Protein AF-A0AA96XHQ6-F1 (afdb_monomer)

Radius of gyration: 22.58 Å; Cα contacts (8 Å, |Δi|>4): 361; chains: 1; bounding box: 59×62×55 Å

Structure (mmCIF, N/CA/C/O backbone):
data_AF-A0AA96XHQ6-F1
#
_entry.id   AF-A0AA96XHQ6-F1
#
loop_
_atom_site.group_PDB
_atom_site.id
_atom_site.type_symbol
_atom_site.label_atom_id
_atom_site.label_alt_id
_atom_site.label_comp_id
_atom_site.label_asym_id
_atom_site.label_entity_id
_atom_site.label_seq_id
_atom_site.pdbx_PDB_ins_code
_atom_site.Cartn_x
_atom_site.Cartn_y
_atom_site.Cartn_z
_atom_site.occupancy
_atom_site.B_iso_or_equiv
_atom_site.auth_seq_id
_atom_site.auth_comp_id
_atom_site.auth_asym_id
_atom_site.auth_atom_id
_atom_site.pdbx_PDB_model_num
ATOM 1 N N . MET A 1 1 ? 18.704 27.484 -9.697 1.00 53.72 1 MET A N 1
ATOM 2 C CA . MET A 1 1 ? 18.357 26.128 -9.207 1.00 53.72 1 MET A CA 1
ATOM 3 C C . MET A 1 1 ? 16.956 26.022 -8.587 1.00 53.72 1 MET A C 1
ATOM 5 O O . MET A 1 1 ? 16.484 24.902 -8.469 1.00 53.72 1 MET A O 1
ATOM 9 N N . GLY A 1 2 ? 16.270 27.118 -8.215 1.00 61.97 2 GLY A N 1
ATOM 10 C CA . GLY A 1 2 ? 14.913 27.046 -7.629 1.00 61.97 2 GLY A CA 1
ATOM 11 C C . GLY A 1 2 ? 13.783 26.789 -8.638 1.00 61.97 2 GLY A C 1
ATOM 12 O O . GLY A 1 2 ? 12.919 25.957 -8.394 1.00 61.97 2 GLY A O 1
ATOM 13 N N . GLU A 1 3 ? 13.838 27.422 -9.811 1.00 65.06 3 GLU A N 1
ATOM 14 C CA . GLU A 1 3 ? 12.748 27.379 -10.802 1.00 65.06 3 GLU A CA 1
ATOM 15 C C . GLU A 1 3 ? 12.537 25.978 -11.419 1.00 65.06 3 GLU A C 1
ATOM 17 O O . GLU A 1 3 ? 11.407 25.538 -11.633 1.00 65.06 3 GLU A O 1
ATOM 22 N N . ASP A 1 4 ? 13.619 25.220 -11.625 1.00 73.88 4 ASP A N 1
ATOM 23 C CA . ASP A 1 4 ? 13.543 23.840 -12.127 1.00 73.88 4 ASP A CA 1
ATOM 24 C C . ASP A 1 4 ? 12.982 22.860 -11.087 1.00 73.88 4 ASP A C 1
ATOM 26 O O . ASP A 1 4 ? 12.356 21.860 -11.444 1.00 73.88 4 ASP A O 1
ATOM 30 N N . ALA A 1 5 ? 13.186 23.132 -9.794 1.00 79.19 5 ALA A N 1
ATOM 31 C CA . ALA A 1 5 ? 12.613 22.325 -8.721 1.00 79.19 5 ALA A CA 1
ATOM 32 C C . ALA A 1 5 ? 11.097 22.551 -8.608 1.00 79.19 5 ALA A C 1
ATOM 34 O O . ALA A 1 5 ? 10.352 21.589 -8.427 1.00 79.19 5 ALA A O 1
ATOM 35 N N . GLU A 1 6 ? 10.633 23.788 -8.803 1.00 84.38 6 GLU A N 1
ATOM 36 C CA . GLU A 1 6 ? 9.207 24.142 -8.796 1.00 84.38 6 GLU A CA 1
ATOM 37 C C . GLU A 1 6 ? 8.444 23.577 -10.001 1.00 84.38 6 GLU A C 1
ATOM 39 O O . GLU A 1 6 ? 7.288 23.170 -9.875 1.00 84.38 6 GLU A O 1
ATOM 44 N N . ARG A 1 7 ? 9.085 23.496 -11.175 1.00 88.31 7 ARG A N 1
ATOM 45 C CA . ARG A 1 7 ? 8.475 22.930 -12.394 1.00 88.31 7 ARG A CA 1
ATOM 46 C C . ARG A 1 7 ? 8.422 21.405 -12.397 1.00 88.31 7 ARG A C 1
ATOM 48 O O . ARG A 1 7 ? 7.615 20.818 -13.121 1.00 88.31 7 ARG A O 1
ATOM 55 N N . ARG A 1 8 ? 9.258 20.747 -11.593 1.00 86.19 8 ARG A N 1
ATOM 56 C CA . ARG A 1 8 ? 9.428 19.289 -11.614 1.00 86.19 8 ARG A CA 1
ATOM 57 C C . ARG A 1 8 ? 8.137 18.500 -11.350 1.00 86.19 8 ARG A C 1
ATOM 59 O O . ARG A 1 8 ? 7.866 17.585 -12.130 1.00 86.19 8 ARG A O 1
ATOM 66 N N . PRO A 1 9 ? 7.296 18.835 -10.347 1.00 87.31 9 PRO A N 1
ATOM 67 C CA . PRO A 1 9 ? 6.041 18.119 -10.116 1.00 87.31 9 PRO A CA 1
ATOM 68 C C . PRO A 1 9 ? 5.083 18.215 -11.309 1.00 87.31 9 PRO A C 1
ATOM 70 O O . PRO A 1 9 ? 4.446 17.225 -11.671 1.00 87.31 9 PRO A O 1
ATOM 73 N N . TRP A 1 10 ? 5.030 19.381 -11.960 1.00 88.38 10 TRP A N 1
ATOM 74 C CA . TRP A 1 10 ? 4.194 19.622 -13.136 1.00 88.38 10 TRP A CA 1
ATOM 75 C C . TRP A 1 10 ? 4.679 18.834 -14.349 1.00 88.38 10 TRP A C 1
ATOM 77 O O . TRP A 1 10 ? 3.873 18.190 -15.016 1.00 88.38 10 TRP A O 1
ATOM 87 N N . LEU A 1 11 ? 5.992 18.812 -14.597 1.00 90.69 11 LEU A N 1
ATOM 88 C CA . LEU A 1 11 ? 6.589 17.998 -15.658 1.00 90.69 11 LEU A CA 1
ATOM 89 C C . LEU A 1 11 ? 6.352 16.507 -15.421 1.00 90.69 11 LEU A C 1
ATOM 91 O O . LEU A 1 11 ? 5.930 15.801 -16.333 1.00 90.69 11 LEU A O 1
ATOM 95 N N . ARG A 1 12 ? 6.553 16.026 -14.190 1.00 89.94 12 ARG A N 1
ATOM 96 C CA . ARG A 1 12 ? 6.265 14.636 -13.825 1.00 89.94 12 ARG A CA 1
ATOM 97 C C . ARG A 1 12 ? 4.799 14.295 -14.073 1.00 89.94 12 ARG A C 1
ATOM 99 O O . ARG A 1 12 ? 4.518 13.234 -14.619 1.00 89.94 12 ARG A O 1
ATOM 106 N N . HIS A 1 13 ? 3.873 15.179 -13.707 1.00 86.62 13 HIS A N 1
ATOM 107 C CA . HIS A 1 13 ? 2.450 14.975 -13.960 1.00 86.62 13 HIS A CA 1
ATOM 108 C C . HIS A 1 13 ? 2.122 14.979 -15.461 1.00 86.62 13 HIS A C 1
ATOM 110 O O . HIS A 1 13 ? 1.421 14.090 -15.936 1.00 86.62 13 HIS A O 1
ATOM 116 N N . ALA A 1 14 ? 2.689 15.914 -16.225 1.00 91.31 14 ALA A N 1
ATOM 117 C CA . ALA A 1 14 ? 2.517 15.975 -17.673 1.00 91.31 14 ALA A CA 1
ATOM 118 C C . ALA A 1 14 ? 3.038 14.703 -18.361 1.00 91.31 14 ALA A C 1
ATOM 120 O O . ALA A 1 14 ? 2.344 14.131 -19.195 1.00 91.31 14 ALA A O 1
ATOM 121 N N . LEU A 1 15 ? 4.215 14.204 -17.971 1.00 92.88 15 LEU A N 1
ATOM 122 C CA . LEU A 1 15 ? 4.772 12.945 -18.480 1.00 92.88 15 LEU A CA 1
ATOM 123 C C . LEU A 1 15 ? 3.959 11.725 -18.031 1.00 92.88 15 LEU A C 1
ATOM 125 O O . LEU A 1 15 ? 3.782 10.782 -18.801 1.00 92.88 15 LEU A O 1
ATOM 129 N N . ALA A 1 16 ? 3.435 11.736 -16.803 1.00 89.88 16 ALA A N 1
ATOM 130 C CA . ALA A 1 16 ? 2.563 10.680 -16.293 1.00 89.88 16 ALA A CA 1
ATOM 131 C C . ALA A 1 16 ? 1.297 10.557 -17.137 1.00 89.88 16 ALA A C 1
ATOM 133 O O . ALA A 1 16 ? 0.829 9.448 -17.387 1.00 89.88 16 ALA A O 1
ATOM 134 N N . LEU A 1 17 ? 0.788 11.692 -17.614 1.00 87.62 17 LEU A N 1
ATOM 135 C CA . LEU A 1 17 ? -0.418 11.747 -18.415 1.00 87.62 17 LEU A CA 1
ATOM 136 C C . LEU A 1 17 ? -0.153 11.637 -19.931 1.00 87.62 17 LEU A C 1
ATOM 138 O O . LEU A 1 17 ? -1.001 11.143 -20.651 1.00 87.62 17 LEU A O 1
ATOM 142 N N . CYS A 1 18 ? 1.016 11.993 -20.450 1.00 90.56 18 CYS A N 1
ATOM 143 C CA . CYS A 1 18 ? 1.272 12.003 -21.894 1.00 90.56 18 CYS A CA 1
ATOM 144 C C . CYS A 1 18 ? 1.015 10.643 -22.592 1.00 90.56 18 CYS A C 1
ATOM 146 O O . CYS A 1 18 ? 1.568 9.614 -22.200 1.00 90.56 18 CYS A O 1
ATOM 148 N N . GLU A 1 19 ? 0.218 10.638 -23.665 1.00 87.00 19 GLU A N 1
ATOM 149 C CA . GLU A 1 19 ? -0.133 9.434 -24.446 1.00 87.00 19 GLU A CA 1
ATOM 150 C C . GLU A 1 19 ? 0.809 9.183 -25.642 1.00 87.00 19 GLU A C 1
ATOM 152 O O . GLU A 1 19 ? 0.532 8.347 -26.502 1.00 87.00 19 GLU A O 1
ATOM 157 N N . HIS A 1 20 ? 1.927 9.911 -25.734 1.00 91.75 20 HIS A N 1
ATOM 158 C CA . HIS A 1 20 ? 2.835 9.808 -26.874 1.00 91.75 20 HIS A CA 1
ATOM 159 C C . HIS A 1 20 ? 3.446 8.405 -27.009 1.00 91.75 20 HIS A C 1
ATOM 161 O O . HIS A 1 20 ? 4.099 7.895 -26.093 1.00 91.75 20 HIS A O 1
ATOM 167 N N . GLN A 1 21 ? 3.270 7.802 -28.188 1.00 87.50 21 GLN A N 1
ATOM 168 C CA . GLN A 1 21 ? 3.856 6.507 -28.523 1.00 87.50 21 GLN A CA 1
ATOM 169 C C . GLN A 1 21 ? 5.385 6.620 -28.540 1.00 87.50 21 GLN A C 1
ATOM 171 O O . GLN A 1 21 ? 5.937 7.497 -29.192 1.00 87.50 21 GLN A O 1
ATOM 176 N N . GLY A 1 22 ? 6.073 5.742 -27.811 1.00 92.75 22 GLY A N 1
ATOM 177 C CA . GLY A 1 22 ? 7.538 5.753 -27.706 1.00 92.75 22 GLY A CA 1
ATOM 178 C C . GLY A 1 22 ? 8.097 6.549 -26.524 1.00 92.75 22 GLY A C 1
ATOM 179 O O . GLY A 1 22 ? 9.287 6.427 -26.236 1.00 92.75 22 GLY A O 1
ATOM 180 N N . LEU A 1 23 ? 7.257 7.283 -25.780 1.00 95.00 23 LEU A N 1
ATOM 181 C CA . LEU A 1 23 ? 7.692 7.961 -24.556 1.00 95.00 23 LEU A CA 1
ATOM 182 C C . LEU A 1 23 ? 8.295 6.970 -23.550 1.00 95.00 23 LEU A C 1
ATOM 184 O O . LEU A 1 23 ? 9.365 7.223 -23.010 1.00 95.00 23 LEU A O 1
ATOM 188 N N . ASP A 1 24 ? 7.650 5.824 -23.339 1.00 94.62 24 ASP A N 1
ATOM 189 C CA . ASP A 1 24 ? 8.088 4.834 -22.348 1.00 94.62 24 ASP A CA 1
ATOM 190 C C . ASP A 1 24 ? 9.491 4.285 -22.653 1.00 94.62 24 ASP A C 1
ATOM 192 O O . ASP A 1 24 ? 10.315 4.158 -21.749 1.00 94.62 24 ASP A O 1
ATOM 196 N N . ALA A 1 25 ? 9.791 4.032 -23.932 1.00 94.50 25 ALA A N 1
ATOM 197 C CA . ALA A 1 25 ? 11.115 3.596 -24.374 1.00 94.50 25 ALA A CA 1
ATOM 198 C C . ALA A 1 25 ? 12.171 4.690 -24.146 1.00 94.50 25 ALA A C 1
ATOM 200 O O . ALA A 1 25 ? 13.220 4.421 -23.566 1.00 94.50 25 ALA A O 1
ATOM 201 N N . ALA A 1 26 ? 11.862 5.940 -24.510 1.00 95.75 26 ALA A N 1
ATOM 202 C CA . ALA A 1 26 ? 12.761 7.070 -24.282 1.00 95.75 26 ALA A CA 1
ATOM 203 C C . ALA A 1 26 ? 13.042 7.305 -22.785 1.00 95.75 26 ALA A C 1
ATOM 205 O O . ALA A 1 26 ? 14.168 7.622 -22.400 1.00 95.75 26 ALA A O 1
ATOM 206 N N . LEU A 1 27 ? 12.033 7.123 -21.927 1.00 95.00 27 LEU A N 1
ATOM 207 C CA . LEU A 1 27 ? 12.177 7.222 -20.475 1.00 95.00 27 LEU A CA 1
ATOM 208 C C . LEU A 1 27 ? 13.045 6.086 -19.907 1.00 95.00 27 LEU A C 1
ATOM 210 O O . LEU A 1 27 ? 13.914 6.348 -19.075 1.00 95.00 27 LEU A O 1
ATOM 214 N N . LEU A 1 28 ? 12.862 4.845 -20.368 1.00 94.12 28 LEU A N 1
ATOM 215 C CA . LEU A 1 28 ? 13.707 3.713 -19.967 1.00 94.12 28 LEU A CA 1
ATOM 216 C C . LEU A 1 28 ? 15.176 3.916 -20.373 1.00 94.12 28 LEU A C 1
ATOM 218 O O . LEU A 1 28 ? 16.070 3.650 -19.567 1.00 94.12 28 LEU A O 1
ATOM 222 N N . ASP A 1 29 ? 15.425 4.446 -21.572 1.00 94.50 29 ASP A N 1
ATOM 223 C CA . ASP A 1 29 ? 16.774 4.753 -22.066 1.00 94.50 29 ASP A CA 1
ATOM 224 C C . ASP A 1 29 ? 17.449 5.895 -21.293 1.00 94.50 29 ASP A C 1
ATOM 226 O O . ASP A 1 29 ? 18.676 5.915 -21.128 1.00 94.50 29 ASP A O 1
ATOM 230 N N . LEU A 1 30 ? 16.655 6.856 -20.810 1.00 95.00 30 LEU A N 1
ATOM 231 C CA . LEU A 1 30 ? 17.137 7.986 -20.021 1.00 95.00 30 LEU A CA 1
ATOM 232 C C . LEU A 1 30 ? 17.499 7.577 -18.588 1.00 95.00 30 LEU A C 1
ATOM 234 O O . LEU A 1 30 ? 18.477 8.089 -18.044 1.00 95.00 30 LEU A O 1
ATOM 238 N N . LEU A 1 31 ? 16.750 6.647 -17.988 1.00 94.44 31 LEU A N 1
ATOM 239 C CA . LEU A 1 31 ? 16.887 6.242 -16.587 1.00 94.44 31 LEU A CA 1
ATOM 240 C C . LEU A 1 31 ? 18.337 5.994 -16.121 1.00 94.44 31 LEU A C 1
ATOM 242 O O . LEU A 1 31 ? 18.743 6.611 -15.135 1.00 94.44 31 LEU A O 1
ATOM 246 N N . PRO A 1 32 ? 19.176 5.182 -16.794 1.00 92.69 32 PRO A N 1
ATOM 247 C CA . PRO A 1 32 ? 20.542 4.922 -16.328 1.00 92.69 32 PRO A CA 1
ATOM 248 C C . PRO A 1 32 ? 21.479 6.143 -16.384 1.00 92.69 32 PRO A C 1
ATOM 250 O O . PRO A 1 32 ? 22.553 6.094 -15.795 1.00 92.69 32 PRO A O 1
ATOM 253 N N . ARG A 1 33 ? 21.103 7.225 -17.079 1.00 94.00 33 ARG A N 1
ATOM 254 C CA . ARG A 1 33 ? 21.934 8.432 -17.269 1.00 94.00 33 ARG A CA 1
ATOM 255 C C . ARG A 1 33 ? 21.654 9.526 -16.237 1.00 94.00 33 ARG A C 1
ATOM 257 O O . ARG A 1 33 ? 22.356 10.533 -16.206 1.00 94.00 33 ARG A O 1
ATOM 264 N N . LEU A 1 34 ? 20.602 9.362 -15.440 1.00 92.81 34 LEU A N 1
ATOM 265 C CA . LEU A 1 34 ? 20.163 10.352 -14.465 1.00 92.81 34 LEU A CA 1
ATOM 266 C C . LEU A 1 34 ? 20.870 10.181 -13.117 1.00 92.81 34 LEU A C 1
ATOM 268 O O . LEU A 1 34 ? 21.277 9.085 -12.742 1.00 92.81 34 LEU A O 1
ATOM 272 N N . ALA A 1 35 ? 20.941 11.271 -12.353 1.00 92.88 35 ALA A N 1
ATOM 273 C CA . ALA A 1 35 ? 21.348 11.220 -10.952 1.00 92.88 35 ALA A CA 1
ATOM 274 C C . ALA A 1 35 ? 20.348 10.391 -10.110 1.00 92.88 35 ALA A C 1
ATOM 276 O O . ALA A 1 35 ? 19.152 10.407 -10.423 1.00 92.88 35 ALA A O 1
ATOM 277 N N . PRO A 1 36 ? 20.773 9.743 -9.006 1.00 92.31 36 PRO A N 1
ATOM 278 C CA . PRO A 1 36 ? 19.932 8.820 -8.229 1.00 92.31 36 PRO A CA 1
ATOM 279 C C . PRO A 1 36 ? 18.573 9.379 -7.785 1.00 92.31 36 PRO A C 1
ATOM 281 O O . PRO A 1 36 ? 17.561 8.682 -7.841 1.00 92.31 36 PRO A O 1
ATOM 284 N N . ALA A 1 37 ? 18.515 10.656 -7.395 1.00 91.44 37 ALA A N 1
ATOM 285 C CA . ALA A 1 37 ? 17.260 11.304 -7.013 1.00 91.44 37 ALA A CA 1
ATOM 286 C C . ALA A 1 37 ? 16.259 11.371 -8.183 1.00 91.44 37 ALA A C 1
ATOM 288 O O . ALA A 1 37 ? 15.083 11.056 -8.020 1.00 91.44 37 ALA A O 1
ATOM 289 N N . LEU A 1 38 ? 16.735 11.715 -9.383 1.00 92.56 38 LEU A N 1
ATOM 290 C CA . LEU A 1 38 ? 15.908 11.766 -10.590 1.00 92.56 38 LEU A CA 1
ATOM 291 C C . LEU A 1 38 ? 15.558 10.364 -11.100 1.00 92.56 38 LEU A C 1
ATOM 293 O O . LEU A 1 38 ? 14.468 10.167 -11.632 1.00 92.56 38 LEU A O 1
ATOM 297 N N . GLN A 1 39 ? 16.438 9.379 -10.898 1.00 94.88 39 GLN A N 1
ATOM 298 C CA . GLN A 1 39 ? 16.124 7.975 -11.167 1.00 94.88 39 GLN A CA 1
ATOM 299 C C . GLN A 1 39 ? 14.951 7.490 -10.316 1.00 94.88 39 GLN A C 1
ATOM 301 O O . GLN A 1 39 ? 14.057 6.829 -10.837 1.00 94.88 39 GLN A O 1
ATOM 306 N N . ALA A 1 40 ? 14.920 7.855 -9.032 1.00 94.62 40 ALA A N 1
ATOM 307 C CA . ALA A 1 40 ? 13.822 7.504 -8.140 1.00 94.62 40 ALA A CA 1
ATOM 308 C C . ALA A 1 40 ? 12.489 8.103 -8.619 1.00 94.62 40 ALA A C 1
ATOM 310 O O . ALA A 1 40 ? 11.483 7.401 -8.721 1.00 94.62 40 ALA A O 1
ATOM 311 N N . GLU A 1 41 ? 12.491 9.391 -8.978 1.00 94.12 41 GLU A N 1
ATOM 312 C CA . GLU A 1 41 ? 11.303 10.062 -9.512 1.00 94.12 41 GLU A CA 1
ATOM 313 C C . GLU A 1 41 ? 10.816 9.431 -10.825 1.00 94.12 41 GLU A C 1
ATOM 315 O O . GLU A 1 41 ? 9.610 9.243 -11.016 1.00 94.12 41 GLU A O 1
ATOM 320 N N . LEU A 1 42 ? 11.748 9.080 -11.716 1.00 95.19 42 LEU A N 1
ATOM 321 C CA . LEU A 1 42 ? 11.442 8.450 -12.994 1.00 95.19 42 LEU A CA 1
ATOM 322 C C . LEU A 1 42 ? 10.940 7.008 -12.829 1.00 95.19 42 LEU A C 1
ATOM 324 O O . LEU A 1 42 ? 10.028 6.601 -13.543 1.00 95.19 42 LEU A O 1
ATOM 328 N N . LEU A 1 43 ? 11.458 6.247 -11.863 1.00 95.06 43 LEU A N 1
ATOM 329 C CA . LEU A 1 43 ? 10.944 4.915 -11.532 1.00 95.06 43 LEU A CA 1
ATOM 330 C C . LEU A 1 43 ? 9.507 4.970 -11.018 1.00 95.06 43 LEU A C 1
ATOM 332 O O . LEU A 1 43 ? 8.673 4.189 -11.471 1.00 95.06 43 LEU A O 1
ATOM 336 N N . ASP A 1 44 ? 9.183 5.914 -10.130 1.00 93.06 44 ASP A N 1
ATOM 337 C CA . ASP A 1 44 ? 7.798 6.087 -9.684 1.00 93.06 44 ASP A CA 1
ATOM 338 C C . ASP A 1 44 ? 6.873 6.483 -10.855 1.00 93.06 44 ASP A C 1
ATOM 340 O O . ASP A 1 44 ? 5.716 6.057 -10.904 1.00 93.06 44 ASP A O 1
ATOM 344 N N . LEU A 1 45 ? 7.366 7.296 -11.799 1.00 93.88 45 LEU A N 1
ATOM 345 C CA . LEU A 1 45 ? 6.647 7.667 -13.022 1.00 93.88 45 LEU A CA 1
ATOM 346 C C . LEU A 1 45 ? 6.406 6.450 -13.930 1.00 93.88 45 LEU A C 1
ATOM 348 O O . LEU A 1 45 ? 5.275 6.229 -14.360 1.00 93.88 45 LEU A O 1
ATOM 352 N N . LEU A 1 46 ? 7.428 5.633 -14.190 1.00 93.31 46 LEU A N 1
ATOM 353 C CA . LEU A 1 46 ? 7.303 4.397 -14.971 1.00 93.31 46 LEU A CA 1
ATOM 354 C C . LEU A 1 46 ? 6.327 3.418 -14.303 1.00 93.31 46 LEU A C 1
ATOM 356 O O . LEU A 1 46 ? 5.458 2.855 -14.967 1.00 93.31 46 LEU A O 1
ATOM 360 N N . ALA A 1 47 ? 6.389 3.293 -12.976 1.00 91.38 47 ALA A N 1
ATOM 361 C CA . ALA A 1 47 ? 5.471 2.472 -12.194 1.00 91.38 47 ALA A CA 1
ATOM 362 C C . ALA A 1 47 ? 4.020 2.975 -12.255 1.00 91.38 47 ALA A C 1
ATOM 364 O O . ALA A 1 47 ? 3.087 2.176 -12.170 1.00 91.38 47 ALA A O 1
ATOM 365 N N . PHE A 1 48 ? 3.803 4.291 -12.340 1.00 89.56 48 PHE A N 1
ATOM 366 C CA . PHE A 1 48 ? 2.477 4.880 -12.559 1.00 89.56 48 PHE A CA 1
ATOM 367 C C . PHE A 1 48 ? 1.958 4.549 -13.963 1.00 89.56 48 PHE A C 1
ATOM 369 O O . PHE A 1 48 ? 0.819 4.120 -14.121 1.00 89.56 48 PHE A O 1
ATOM 376 N N . ARG A 1 49 ? 2.832 4.656 -14.969 1.00 90.88 49 ARG A N 1
ATOM 377 C CA . ARG A 1 49 ? 2.542 4.333 -16.373 1.00 90.88 49 ARG A CA 1
ATOM 378 C C . ARG A 1 49 ? 2.473 2.830 -16.674 1.00 90.88 49 ARG A C 1
ATOM 380 O O . ARG A 1 49 ? 2.223 2.460 -17.813 1.00 90.88 49 ARG A O 1
ATOM 387 N N . GLN A 1 50 ? 2.661 1.970 -15.670 1.00 89.06 50 GLN A N 1
ATOM 388 C CA . GLN A 1 50 ? 2.671 0.507 -15.804 1.00 89.06 50 GLN A CA 1
ATOM 389 C C . GLN A 1 50 ? 3.770 -0.029 -16.741 1.00 89.06 50 GLN A C 1
ATOM 391 O O . GLN A 1 50 ? 3.591 -1.047 -17.407 1.00 89.06 50 GLN A O 1
ATOM 396 N N . VAL A 1 51 ? 4.919 0.649 -16.785 1.00 91.56 51 VAL A N 1
ATOM 397 C CA . VAL A 1 51 ? 6.067 0.271 -17.620 1.00 91.56 51 VAL A CA 1
ATOM 398 C C . VAL A 1 51 ? 7.035 -0.604 -16.825 1.00 91.56 51 VAL A C 1
ATOM 400 O O . VAL A 1 51 ? 7.478 -0.227 -15.740 1.00 91.56 51 VAL A O 1
ATOM 403 N N . ASP A 1 52 ? 7.390 -1.765 -17.378 1.00 91.75 52 ASP A N 1
ATOM 404 C CA . ASP A 1 52 ? 8.318 -2.709 -16.752 1.00 91.75 52 ASP A CA 1
ATOM 405 C C . ASP A 1 52 ? 9.779 -2.231 -16.861 1.00 91.75 52 ASP A C 1
ATOM 407 O O . ASP A 1 52 ? 10.348 -2.175 -17.951 1.00 91.75 52 ASP A O 1
ATOM 411 N N . ALA A 1 53 ? 10.400 -1.927 -15.718 1.00 90.25 53 ALA A N 1
ATOM 412 C CA . ALA A 1 53 ? 11.808 -1.533 -15.612 1.00 90.25 53 ALA A CA 1
ATOM 413 C C . ALA A 1 53 ? 12.754 -2.704 -15.253 1.00 90.25 53 ALA A C 1
ATOM 415 O O . ALA A 1 53 ? 13.902 -2.470 -14.878 1.00 90.25 53 ALA A O 1
ATOM 416 N N . GLY A 1 54 ? 12.299 -3.960 -15.329 1.00 83.88 54 GLY A N 1
ATOM 417 C CA . GLY A 1 54 ? 12.908 -5.120 -14.664 1.00 83.88 54 GLY A CA 1
ATOM 418 C C . GLY A 1 54 ? 14.421 -5.293 -14.823 1.00 83.88 54 GLY A C 1
ATOM 419 O O . GLY A 1 54 ? 15.116 -5.472 -13.826 1.00 83.88 54 GLY A O 1
ATOM 420 N N . SER A 1 55 ? 14.963 -5.145 -16.035 1.00 81.50 55 SER A N 1
ATOM 421 C CA . SER A 1 55 ? 16.409 -5.306 -16.271 1.00 81.50 55 SER A CA 1
ATOM 422 C C . SER A 1 55 ? 17.263 -4.244 -15.566 1.00 81.50 55 SER A C 1
ATOM 424 O O . SER A 1 55 ? 18.427 -4.493 -15.254 1.00 81.50 55 SER A O 1
ATOM 426 N N . LEU A 1 56 ? 16.707 -3.056 -15.310 1.00 83.38 56 LEU A N 1
ATOM 427 C CA . LEU A 1 56 ? 17.354 -1.986 -14.547 1.00 83.38 56 LEU A CA 1
ATOM 428 C C . LEU A 1 56 ? 17.301 -2.272 -13.044 1.00 83.38 56 LEU A C 1
ATOM 430 O O . LEU A 1 56 ? 18.289 -2.031 -12.355 1.00 83.38 56 LEU A O 1
ATOM 434 N N . LEU A 1 57 ? 16.187 -2.824 -12.553 1.00 86.56 57 LEU A N 1
ATOM 435 C CA . LEU A 1 57 ? 16.025 -3.186 -11.142 1.00 86.56 57 LEU A CA 1
ATOM 436 C C . LEU A 1 57 ? 16.999 -4.296 -10.730 1.00 86.56 57 LEU A C 1
ATOM 438 O O . LEU A 1 57 ? 17.588 -4.228 -9.656 1.00 86.56 57 LEU A O 1
ATOM 442 N N . GLU A 1 58 ? 17.234 -5.273 -11.611 1.00 81.31 58 GLU A N 1
ATOM 443 C CA . GLU A 1 58 ? 18.181 -6.376 -11.383 1.00 81.31 58 GLU A CA 1
ATOM 444 C C . GLU A 1 58 ? 19.634 -5.912 -11.191 1.00 81.31 58 GLU A C 1
ATOM 446 O O . GLU A 1 58 ? 20.431 -6.630 -10.588 1.00 81.31 58 GLU A O 1
ATOM 451 N N . ARG A 1 59 ? 19.987 -4.709 -11.665 1.00 84.44 59 ARG A N 1
ATOM 452 C CA . ARG A 1 59 ? 21.334 -4.135 -11.509 1.00 84.44 59 ARG A CA 1
ATOM 453 C C . ARG A 1 59 ? 21.537 -3.384 -10.194 1.00 84.44 59 ARG A C 1
ATOM 455 O O . ARG A 1 59 ? 22.671 -3.034 -9.879 1.00 84.44 59 ARG A O 1
ATOM 462 N N . LEU A 1 60 ? 20.474 -3.111 -9.438 1.00 86.12 60 LEU A N 1
ATOM 463 C CA . LEU A 1 60 ? 20.569 -2.352 -8.192 1.00 86.12 60 LEU A CA 1
ATOM 464 C C . LEU A 1 60 ? 21.052 -3.241 -7.041 1.00 86.12 60 LEU A C 1
ATOM 466 O O . LEU A 1 60 ? 20.414 -4.227 -6.663 1.00 86.12 60 LEU A O 1
ATOM 470 N N . VAL A 1 61 ? 22.175 -2.849 -6.440 1.00 84.75 61 VAL A N 1
ATOM 471 C CA . VAL A 1 61 ? 22.757 -3.519 -5.271 1.00 84.75 61 VAL A CA 1
ATOM 472 C C . VAL A 1 61 ? 22.178 -2.899 -3.999 1.00 84.75 61 VAL A C 1
ATOM 474 O O . VAL A 1 61 ? 22.351 -1.707 -3.764 1.00 84.75 61 VAL A O 1
ATOM 477 N N . LEU A 1 62 ? 21.508 -3.692 -3.152 1.00 83.12 62 LEU A N 1
ATOM 478 C CA . LEU A 1 62 ? 20.802 -3.170 -1.966 1.00 83.12 62 LEU A CA 1
ATOM 479 C C . LEU A 1 62 ? 21.714 -2.386 -1.008 1.00 83.12 62 LEU A C 1
ATOM 481 O O . LEU A 1 62 ? 21.270 -1.382 -0.455 1.00 83.12 62 LEU A O 1
ATOM 485 N N . ALA A 1 63 ? 22.948 -2.854 -0.799 1.00 81.25 63 ALA A N 1
ATOM 486 C CA . ALA A 1 63 ? 23.870 -2.290 0.190 1.00 81.25 63 ALA A CA 1
ATOM 487 C C . ALA A 1 63 ? 24.356 -0.879 -0.180 1.00 81.25 63 ALA A C 1
ATOM 489 O O . ALA A 1 63 ? 24.403 -0.011 0.685 1.00 81.25 63 ALA A O 1
ATOM 490 N N . ASP A 1 64 ? 24.632 -0.643 -1.465 1.00 85.62 64 ASP A N 1
ATOM 491 C CA . ASP A 1 64 ? 25.316 0.571 -1.935 1.00 85.62 64 ASP A CA 1
ATOM 492 C C . ASP A 1 64 ? 24.366 1.583 -2.596 1.00 85.62 64 ASP A C 1
ATOM 494 O O . ASP A 1 64 ? 24.785 2.646 -3.049 1.00 85.62 64 ASP A O 1
ATOM 498 N N . THR A 1 65 ? 23.072 1.258 -2.680 1.00 90.06 65 THR A N 1
ATOM 499 C CA . THR A 1 65 ? 22.073 2.122 -3.319 1.00 90.06 65 THR A CA 1
ATOM 500 C C . THR A 1 65 ? 21.434 3.070 -2.310 1.00 90.06 65 THR A C 1
ATOM 502 O O . THR A 1 65 ? 21.000 2.660 -1.228 1.00 90.06 65 THR A O 1
ATOM 505 N N . GLU A 1 66 ? 21.298 4.332 -2.720 1.00 93.44 66 GLU A N 1
ATOM 506 C CA . GLU A 1 66 ? 20.572 5.374 -1.993 1.00 93.44 66 GLU A CA 1
ATOM 507 C C . GLU A 1 66 ? 19.150 4.918 -1.594 1.00 93.44 66 GLU A C 1
ATOM 509 O O . GLU A 1 66 ? 18.415 4.390 -2.440 1.00 93.44 66 GLU A O 1
ATOM 514 N N . PRO A 1 67 ? 18.695 5.152 -0.343 1.00 94.56 67 PRO A N 1
ATOM 515 C CA . PRO A 1 67 ? 17.422 4.618 0.153 1.00 94.56 67 PRO A CA 1
ATOM 516 C C . PRO A 1 67 ? 16.206 5.057 -0.672 1.00 94.56 67 PRO A C 1
ATOM 518 O O . PRO A 1 67 ? 15.275 4.280 -0.875 1.00 94.56 67 PRO A O 1
ATOM 521 N N . VAL A 1 68 ? 16.216 6.298 -1.169 1.00 95.31 68 VAL A N 1
ATOM 522 C CA . VAL A 1 68 ? 15.122 6.868 -1.973 1.00 95.31 68 VAL A CA 1
ATOM 523 C C . VAL A 1 68 ? 15.003 6.161 -3.323 1.00 95.31 68 VAL A C 1
ATOM 525 O O . VAL A 1 68 ? 13.897 5.808 -3.739 1.00 95.31 68 VAL A O 1
ATOM 528 N N . LEU A 1 69 ? 16.138 5.905 -3.979 1.00 95.38 69 LEU A N 1
ATOM 529 C CA . LEU A 1 69 ? 16.194 5.172 -5.242 1.00 95.38 69 LEU A CA 1
ATOM 530 C C . LEU A 1 69 ? 15.746 3.724 -5.050 1.00 95.38 69 LEU A C 1
ATOM 532 O O . LEU A 1 69 ? 14.915 3.231 -5.809 1.00 95.38 69 LEU A O 1
ATO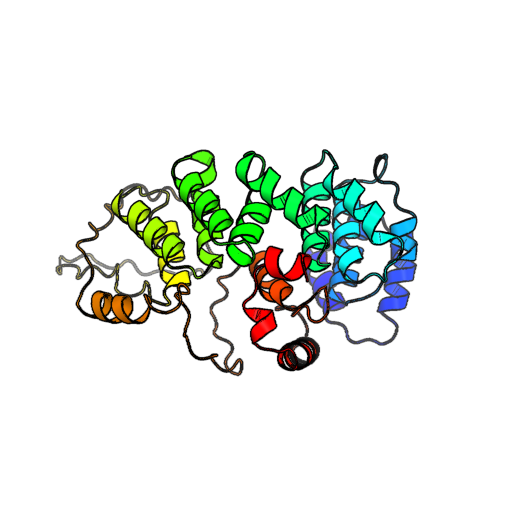M 536 N N . LEU A 1 70 ? 16.232 3.063 -4.000 1.00 95.12 70 LEU A N 1
ATOM 537 C CA . LEU A 1 70 ? 15.875 1.677 -3.720 1.00 95.12 70 LEU A CA 1
ATOM 538 C C . LEU A 1 70 ? 14.384 1.520 -3.370 1.00 95.12 70 LEU A C 1
ATOM 540 O O . LEU A 1 70 ? 13.735 0.588 -3.839 1.00 95.12 70 LEU A O 1
ATOM 544 N N . ALA A 1 71 ? 13.803 2.457 -2.618 1.00 94.75 71 ALA A N 1
ATOM 545 C CA . ALA A 1 71 ? 12.370 2.462 -2.334 1.00 94.75 71 ALA A CA 1
ATOM 546 C C . ALA A 1 71 ? 11.520 2.661 -3.603 1.00 94.75 71 ALA A C 1
ATOM 548 O O . ALA A 1 71 ? 10.520 1.965 -3.792 1.00 94.75 71 ALA A O 1
ATOM 549 N N . ALA A 1 72 ? 11.922 3.568 -4.501 1.00 95.12 72 ALA A N 1
ATOM 550 C CA . ALA A 1 72 ? 11.260 3.742 -5.797 1.00 95.12 72 ALA A CA 1
ATOM 551 C C . ALA A 1 72 ? 11.394 2.494 -6.683 1.00 95.12 72 ALA A C 1
ATOM 553 O O . ALA A 1 72 ? 10.436 2.088 -7.338 1.00 95.12 72 ALA A O 1
ATOM 554 N N . ALA A 1 73 ? 12.553 1.836 -6.648 1.00 94.56 73 ALA A N 1
ATOM 555 C CA . ALA A 1 73 ? 12.805 0.587 -7.351 1.00 94.56 73 ALA A CA 1
ATOM 556 C C . ALA A 1 73 ? 11.896 -0.551 -6.852 1.00 94.56 73 ALA A C 1
ATOM 558 O O . ALA A 1 73 ? 11.300 -1.258 -7.665 1.00 94.56 73 ALA A O 1
ATOM 559 N N . PHE A 1 74 ? 11.708 -0.686 -5.533 1.00 94.38 74 PHE A N 1
ATOM 560 C CA . PHE A 1 74 ? 10.735 -1.631 -4.982 1.00 94.38 74 PHE A CA 1
ATOM 561 C C . PHE A 1 74 ? 9.310 -1.297 -5.424 1.00 94.38 74 PHE A C 1
ATOM 563 O O . PHE A 1 74 ? 8.624 -2.180 -5.929 1.00 94.38 74 PHE A O 1
ATOM 570 N N . ARG A 1 75 ? 8.877 -0.031 -5.354 1.00 92.94 75 ARG A N 1
ATOM 571 C CA . ARG A 1 75 ? 7.544 0.356 -5.852 1.00 92.94 75 ARG A CA 1
ATOM 572 C C . ARG A 1 75 ? 7.362 0.068 -7.343 1.00 92.94 75 ARG A C 1
ATOM 574 O O . ARG A 1 75 ? 6.276 -0.352 -7.741 1.00 92.94 75 ARG A O 1
ATOM 581 N N . ALA A 1 76 ? 8.399 0.256 -8.160 1.00 92.81 76 ALA A N 1
ATOM 582 C CA . ALA A 1 76 ? 8.387 -0.081 -9.583 1.00 92.81 76 ALA A CA 1
ATOM 583 C C . ALA A 1 76 ? 8.314 -1.593 -9.835 1.00 92.81 76 ALA A C 1
ATOM 585 O O . ALA A 1 76 ? 7.641 -2.027 -10.767 1.00 92.81 76 ALA A O 1
ATOM 586 N N . ALA A 1 77 ? 8.882 -2.416 -8.953 1.00 92.00 77 ALA A N 1
ATOM 587 C CA . ALA A 1 77 ? 8.789 -3.871 -9.055 1.00 92.00 77 ALA A CA 1
ATOM 588 C C . ALA A 1 77 ? 7.348 -4.417 -9.008 1.00 92.00 77 ALA A C 1
ATOM 590 O O . ALA A 1 77 ? 7.125 -5.561 -9.410 1.00 92.00 77 ALA A O 1
ATOM 591 N N . ARG A 1 78 ? 6.345 -3.626 -8.590 1.00 89.00 78 ARG A N 1
ATOM 592 C CA . ARG A 1 78 ? 4.932 -4.045 -8.648 1.00 89.00 78 ARG A CA 1
ATOM 593 C C . ARG A 1 78 ? 4.470 -4.376 -10.074 1.00 89.00 78 ARG A C 1
ATOM 595 O O . ARG A 1 78 ? 3.642 -5.273 -10.236 1.00 89.00 78 ARG A O 1
ATOM 602 N N . VAL A 1 79 ? 5.031 -3.701 -11.085 1.00 88.19 79 VAL A N 1
ATOM 603 C CA . VAL A 1 79 ? 4.668 -3.865 -12.507 1.00 88.19 79 VAL A CA 1
ATOM 604 C C . VAL A 1 79 ? 5.647 -4.750 -13.283 1.00 88.19 79 VAL A C 1
ATOM 606 O O . VAL A 1 79 ? 5.406 -5.072 -14.442 1.00 88.19 79 VAL A O 1
ATOM 609 N N . THR A 1 80 ? 6.729 -5.193 -12.640 1.00 86.25 80 THR A N 1
ATOM 610 C CA . THR A 1 80 ? 7.753 -6.034 -13.267 1.00 86.25 80 THR A CA 1
ATOM 611 C C . THR A 1 80 ? 7.331 -7.503 -13.341 1.00 86.25 80 THR A C 1
ATOM 613 O O . THR A 1 80 ? 6.614 -8.031 -12.475 1.00 86.25 80 THR A O 1
ATOM 616 N N . LYS A 1 81 ? 7.767 -8.186 -14.405 1.00 80.56 81 LYS A N 1
ATOM 617 C CA . LYS A 1 81 ? 7.503 -9.616 -14.612 1.00 80.56 81 LYS A CA 1
ATOM 618 C C . LYS A 1 81 ? 8.354 -10.491 -13.665 1.00 80.56 81 LYS A C 1
ATOM 620 O O . LYS A 1 81 ? 9.544 -10.239 -13.495 1.00 80.56 81 LYS A O 1
ATOM 625 N N . PRO A 1 82 ? 7.776 -11.529 -13.032 1.00 65.81 82 PRO A N 1
ATOM 626 C CA . PRO A 1 82 ? 8.506 -12.433 -12.139 1.00 65.81 82 PRO A CA 1
ATOM 627 C C . PRO A 1 82 ? 9.344 -13.428 -12.960 1.00 65.81 82 PRO A C 1
ATOM 629 O O . PRO A 1 82 ? 8.807 -14.072 -13.861 1.00 65.81 82 PRO A O 1
ATOM 632 N N . PRO A 1 83 ? 10.651 -13.561 -12.665 1.00 61.34 83 PRO A N 1
ATOM 633 C CA . PRO A 1 83 ? 11.011 -14.561 -11.650 1.00 61.34 83 PRO A CA 1
ATOM 634 C C . PRO A 1 83 ? 11.946 -14.072 -10.522 1.00 61.34 83 PRO A C 1
ATOM 636 O O . PRO A 1 83 ? 11.956 -14.673 -9.450 1.00 61.34 83 PRO A O 1
ATOM 639 N N . VAL A 1 84 ? 12.686 -12.970 -10.691 1.00 62.38 84 VAL A N 1
ATOM 640 C CA . VAL A 1 84 ? 13.741 -12.539 -9.736 1.00 62.38 84 VAL A CA 1
ATOM 641 C C . VAL A 1 84 ? 13.197 -11.709 -8.554 1.00 62.38 84 VAL A C 1
ATOM 643 O O . VAL A 1 84 ? 13.842 -11.559 -7.513 1.00 62.38 84 VAL A O 1
ATOM 646 N N . LEU A 1 85 ? 11.952 -11.238 -8.651 1.00 79.75 85 LEU A N 1
ATOM 647 C CA . LEU A 1 85 ? 11.354 -10.289 -7.706 1.00 79.75 85 LEU A CA 1
ATOM 648 C C . LEU A 1 85 ? 11.130 -10.836 -6.291 1.00 79.75 85 LEU A C 1
ATOM 650 O O . LEU A 1 85 ? 11.305 -10.100 -5.327 1.00 79.75 85 LEU A O 1
ATOM 654 N N . ALA A 1 86 ? 10.747 -12.105 -6.123 1.00 83.38 86 ALA A N 1
ATOM 655 C CA . ALA A 1 86 ? 10.325 -12.607 -4.809 1.00 83.38 86 ALA A CA 1
ATOM 656 C C . ALA A 1 86 ? 11.485 -12.693 -3.802 1.00 83.38 86 ALA A C 1
ATOM 658 O O . ALA A 1 86 ? 11.322 -12.396 -2.619 1.00 83.38 86 ALA A O 1
ATOM 659 N N . THR A 1 87 ? 12.673 -13.098 -4.255 1.00 86.56 87 THR A N 1
ATOM 660 C CA . THR A 1 87 ? 13.877 -13.132 -3.410 1.00 86.56 87 THR A CA 1
ATOM 661 C C . THR A 1 87 ? 14.378 -11.724 -3.114 1.00 86.56 87 THR A C 1
ATOM 663 O O . THR A 1 87 ? 14.779 -11.443 -1.987 1.00 86.56 87 THR A O 1
ATOM 666 N N . TRP A 1 88 ? 14.309 -10.832 -4.101 1.00 88.81 88 TRP A N 1
ATOM 667 C CA . TRP A 1 88 ? 14.708 -9.438 -3.945 1.00 88.81 88 TRP A CA 1
ATOM 668 C C . TRP A 1 88 ? 13.797 -8.683 -2.966 1.00 88.81 88 TRP A C 1
ATOM 670 O O . TRP A 1 88 ? 14.288 -8.044 -2.038 1.00 88.81 88 TRP A O 1
ATOM 680 N N . LEU A 1 89 ? 12.476 -8.859 -3.082 1.00 91.44 89 LEU A N 1
ATOM 681 C CA . LEU A 1 89 ? 11.488 -8.303 -2.153 1.00 91.44 89 LEU A CA 1
ATOM 682 C C . LEU A 1 89 ? 11.688 -8.821 -0.728 1.00 91.44 89 LEU A C 1
ATOM 684 O O . LEU A 1 89 ? 11.620 -8.033 0.208 1.00 91.44 89 LEU A O 1
ATOM 688 N N . ARG A 1 90 ? 11.994 -10.114 -0.542 1.00 91.75 90 ARG A N 1
ATOM 689 C CA . ARG A 1 90 ? 12.312 -10.664 0.790 1.00 91.75 90 ARG A CA 1
ATOM 690 C C . ARG A 1 90 ? 13.483 -9.950 1.450 1.00 91.75 90 ARG A C 1
ATOM 692 O O . ARG A 1 90 ? 13.340 -9.516 2.586 1.00 91.75 90 ARG A O 1
ATOM 699 N N . LYS A 1 91 ? 14.579 -9.743 0.717 1.00 92.38 91 LYS A N 1
ATOM 700 C CA . LYS A 1 91 ? 15.723 -8.972 1.224 1.00 92.38 91 LYS A CA 1
ATOM 701 C C . LYS A 1 91 ? 15.340 -7.525 1.546 1.00 92.38 91 LYS A C 1
ATOM 703 O O . LYS A 1 91 ? 15.747 -7.012 2.578 1.00 92.38 91 LYS A O 1
ATOM 708 N N . GLY A 1 92 ? 14.519 -6.889 0.707 1.00 93.19 92 GLY A N 1
ATOM 709 C CA . GLY A 1 92 ? 14.010 -5.538 0.964 1.00 93.19 92 GLY A CA 1
ATOM 710 C C . GLY A 1 92 ? 13.193 -5.432 2.254 1.00 93.19 92 GLY A C 1
ATOM 711 O O . GLY A 1 92 ? 13.351 -4.477 3.002 1.00 93.19 92 GLY A O 1
ATOM 712 N N . MET A 1 93 ? 12.364 -6.432 2.565 1.00 93.38 93 MET A N 1
ATOM 713 C CA . MET A 1 93 ? 11.558 -6.465 3.797 1.00 93.38 93 MET A CA 1
ATOM 714 C C . MET A 1 93 ? 12.388 -6.668 5.074 1.00 93.38 93 MET A C 1
ATOM 716 O O . MET A 1 93 ? 11.906 -6.401 6.176 1.00 93.38 93 MET A O 1
ATOM 720 N N . GLU A 1 94 ? 13.618 -7.153 4.933 1.00 92.75 94 GLU A N 1
ATOM 721 C CA . GLU A 1 94 ? 14.586 -7.323 6.019 1.00 92.75 94 GLU A CA 1
ATOM 722 C C . GLU A 1 94 ? 15.543 -6.124 6.137 1.00 92.75 94 GLU A C 1
ATOM 724 O O . GLU A 1 94 ? 16.365 -6.089 7.051 1.00 92.75 94 GLU A O 1
ATOM 729 N N . ASP A 1 95 ? 15.429 -5.126 5.250 1.00 93.25 95 ASP A N 1
ATOM 730 C CA . ASP A 1 95 ? 16.275 -3.935 5.267 1.00 93.25 95 ASP A CA 1
ATOM 731 C C . ASP A 1 95 ? 16.062 -3.123 6.559 1.00 93.25 95 ASP A C 1
ATOM 733 O O . ASP A 1 95 ? 14.947 -2.964 7.080 1.00 93.25 95 ASP A O 1
ATOM 737 N N . THR A 1 96 ? 17.161 -2.600 7.099 1.00 91.38 96 THR A N 1
ATOM 738 C CA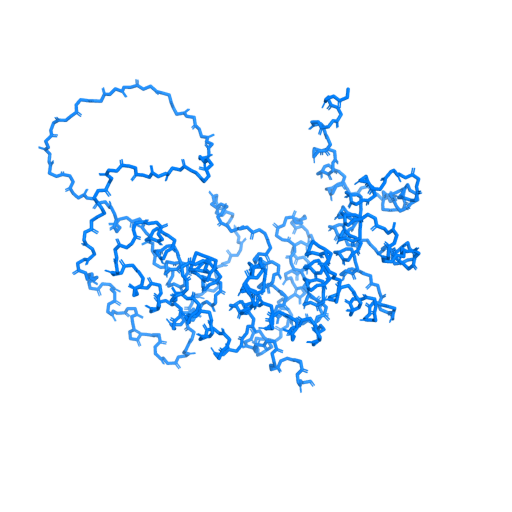 . THR A 1 96 ? 17.153 -1.811 8.334 1.00 91.38 96 THR A CA 1
ATOM 739 C C . THR A 1 96 ? 16.529 -0.434 8.122 1.00 91.38 96 THR A C 1
ATOM 741 O O . THR A 1 96 ? 15.968 0.132 9.062 1.00 91.38 96 THR A O 1
ATOM 744 N N . ARG A 1 97 ? 16.568 0.090 6.890 1.00 91.56 97 ARG A N 1
ATOM 745 C CA . ARG A 1 97 ? 16.053 1.410 6.519 1.00 91.56 97 ARG A CA 1
ATOM 746 C C . ARG A 1 97 ? 14.525 1.351 6.348 1.00 91.56 97 ARG A C 1
ATOM 748 O O . ARG A 1 97 ? 14.058 0.684 5.420 1.00 91.56 97 ARG A O 1
ATOM 755 N N . PRO A 1 98 ? 13.729 2.074 7.166 1.00 90.25 98 PRO A N 1
ATOM 756 C CA . PRO A 1 98 ? 12.263 2.003 7.123 1.00 90.25 98 PRO A CA 1
ATOM 757 C C . PRO A 1 98 ? 11.669 2.290 5.743 1.00 90.25 98 PRO A C 1
ATOM 759 O O . PRO A 1 98 ? 10.861 1.513 5.254 1.00 90.25 98 PRO A O 1
ATOM 762 N N . LEU A 1 99 ? 12.162 3.327 5.056 1.00 91.25 99 LEU A N 1
ATOM 763 C CA . LEU A 1 99 ? 11.681 3.717 3.727 1.00 91.25 99 LEU A CA 1
ATOM 764 C C . LEU A 1 99 ? 11.782 2.585 2.687 1.00 91.25 99 LEU A C 1
ATOM 766 O O . LEU A 1 99 ? 10.893 2.415 1.853 1.00 91.25 99 LEU A O 1
ATOM 770 N N . VAL A 1 100 ? 12.875 1.820 2.729 1.00 94.00 100 VAL A N 1
ATOM 771 C CA . VAL A 1 100 ? 13.129 0.701 1.811 1.00 94.00 100 VAL A CA 1
ATOM 772 C C . VAL A 1 100 ? 12.259 -0.490 2.188 1.00 94.00 100 VAL A C 1
ATOM 774 O O . VAL A 1 100 ? 11.580 -1.061 1.331 1.00 94.00 100 VAL A O 1
ATOM 777 N N . ARG A 1 101 ? 12.246 -0.827 3.480 1.00 93.38 101 ARG A N 1
ATOM 778 C CA . ARG A 1 101 ? 11.449 -1.918 4.033 1.00 93.38 101 ARG A CA 1
ATOM 779 C C . ARG A 1 101 ? 9.967 -1.743 3.736 1.00 93.38 101 ARG A C 1
ATOM 781 O O . ARG A 1 101 ? 9.334 -2.677 3.253 1.00 93.38 101 ARG A O 1
ATOM 788 N N . ASP A 1 102 ? 9.428 -0.555 3.965 1.00 92.06 102 ASP A N 1
ATOM 789 C CA . ASP A 1 102 ? 8.013 -0.262 3.768 1.00 92.06 102 ASP A CA 1
ATOM 790 C C . ASP A 1 102 ? 7.627 -0.326 2.289 1.00 92.06 102 ASP A C 1
ATOM 792 O O . ASP A 1 102 ? 6.601 -0.913 1.954 1.00 92.06 102 ASP A O 1
ATOM 796 N N . ALA A 1 103 ? 8.479 0.174 1.387 1.00 93.44 103 ALA A N 1
ATOM 797 C CA . ALA A 1 103 ? 8.265 0.045 -0.054 1.00 93.44 103 ALA A CA 1
ATOM 798 C C . ALA A 1 103 ? 8.288 -1.423 -0.521 1.00 93.44 103 ALA A C 1
ATOM 800 O O . ALA A 1 103 ? 7.482 -1.825 -1.367 1.00 93.44 103 ALA A O 1
ATOM 801 N N . ALA A 1 104 ? 9.186 -2.241 0.038 1.00 94.25 104 ALA A N 1
ATOM 802 C CA . ALA A 1 104 ? 9.251 -3.672 -0.246 1.00 94.25 104 ALA A CA 1
ATOM 803 C C . ALA A 1 104 ? 8.030 -4.422 0.311 1.00 94.25 104 ALA A C 1
ATOM 805 O O . ALA A 1 104 ? 7.479 -5.284 -0.374 1.00 94.25 104 ALA A O 1
ATOM 806 N N . ILE A 1 105 ? 7.572 -4.070 1.517 1.00 93.12 105 ILE A N 1
ATOM 807 C CA . ILE A 1 105 ? 6.354 -4.610 2.128 1.00 93.12 105 ILE A CA 1
ATOM 808 C C . ILE A 1 105 ? 5.127 -4.235 1.296 1.00 93.12 105 ILE A C 1
ATOM 810 O O . ILE A 1 105 ? 4.368 -5.123 0.921 1.00 93.12 105 ILE A O 1
ATOM 814 N N . GLU A 1 106 ? 4.941 -2.954 0.971 1.00 92.06 106 GLU A N 1
ATOM 815 C CA . GLU A 1 106 ? 3.829 -2.467 0.147 1.00 92.06 106 GLU A CA 1
ATOM 816 C C . GLU A 1 106 ? 3.778 -3.221 -1.185 1.00 92.06 106 GLU A C 1
ATOM 818 O O . GLU A 1 106 ? 2.747 -3.781 -1.560 1.00 92.06 106 GLU A O 1
ATOM 823 N N . THR A 1 107 ? 4.919 -3.311 -1.867 1.00 92.25 107 THR A N 1
ATOM 824 C CA . THR A 1 107 ? 5.029 -4.033 -3.136 1.00 92.25 107 THR A CA 1
ATOM 825 C C . THR A 1 107 ? 4.748 -5.520 -2.957 1.00 92.25 107 THR A C 1
ATOM 827 O O . THR A 1 107 ? 4.009 -6.108 -3.742 1.00 92.25 107 THR A O 1
ATOM 830 N N . GLY A 1 108 ? 5.285 -6.141 -1.908 1.00 92.12 108 GLY A N 1
ATOM 831 C CA . GLY A 1 108 ? 5.036 -7.541 -1.595 1.00 92.12 108 GLY A CA 1
ATOM 832 C C . GLY A 1 108 ? 3.558 -7.829 -1.324 1.00 92.12 108 GLY A C 1
ATOM 833 O O . GLY A 1 108 ? 3.050 -8.830 -1.821 1.00 92.12 108 GLY A O 1
ATOM 834 N N . LEU A 1 109 ? 2.848 -6.938 -0.624 1.00 89.94 109 LEU A N 1
ATOM 835 C CA . LEU A 1 109 ? 1.402 -7.035 -0.408 1.00 89.94 109 LEU A CA 1
ATOM 836 C C . LEU A 1 109 ? 0.624 -6.929 -1.722 1.00 89.94 109 LEU A C 1
ATOM 838 O O . LEU A 1 109 ? -0.225 -7.775 -1.991 1.00 89.94 109 LEU A O 1
ATOM 842 N N . LEU A 1 110 ? 0.943 -5.939 -2.566 1.00 87.31 110 LEU A N 1
ATOM 843 C CA . LEU A 1 110 ? 0.317 -5.770 -3.886 1.00 87.31 110 LEU A CA 1
ATOM 844 C C . LEU A 1 110 ? 0.530 -6.993 -4.792 1.00 87.31 110 LEU A C 1
ATOM 846 O O . LEU A 1 110 ? -0.308 -7.305 -5.635 1.00 87.31 110 LEU A O 1
ATOM 850 N N . ARG A 1 111 ? 1.647 -7.701 -4.603 1.00 85.62 111 ARG A N 1
ATOM 851 C CA . ARG A 1 111 ? 2.003 -8.931 -5.322 1.00 85.62 111 ARG A CA 1
ATOM 852 C C . ARG A 1 111 ? 1.512 -10.212 -4.642 1.00 85.62 111 ARG A C 1
ATOM 854 O O . ARG A 1 111 ? 1.790 -11.293 -5.155 1.00 85.62 111 ARG A O 1
ATOM 861 N N . GLY A 1 112 ? 0.812 -10.116 -3.511 1.00 86.31 112 GLY A N 1
ATOM 862 C CA . GLY A 1 112 ? 0.288 -11.276 -2.789 1.00 86.31 112 GLY A CA 1
ATOM 863 C C . GLY A 1 112 ? 1.362 -12.152 -2.129 1.00 86.31 112 GLY A C 1
ATOM 864 O O . GLY A 1 112 ? 1.180 -13.358 -1.980 1.00 86.31 112 GLY A O 1
ATOM 865 N N . LEU A 1 113 ? 2.511 -11.589 -1.748 1.00 88.94 113 LEU A N 1
ATOM 866 C CA . LEU A 1 113 ? 3.576 -12.344 -1.089 1.00 88.94 113 LEU A CA 1
ATOM 867 C C . LEU A 1 113 ? 3.267 -12.570 0.395 1.00 88.94 113 LEU A C 1
ATOM 869 O O . LEU A 1 113 ? 3.198 -11.628 1.186 1.00 88.94 113 LEU A O 1
ATOM 873 N N . ARG A 1 114 ? 3.229 -13.840 0.810 1.00 89.50 114 ARG A N 1
ATOM 874 C CA . ARG A 1 114 ? 3.008 -14.226 2.214 1.00 89.50 114 ARG A CA 1
ATOM 875 C C . ARG A 1 114 ? 4.022 -13.638 3.191 1.00 89.50 114 ARG A C 1
ATOM 877 O O . ARG A 1 114 ? 3.651 -13.214 4.282 1.00 89.50 114 ARG A O 1
ATOM 884 N N . ALA A 1 115 ? 5.287 -13.564 2.787 1.00 91.12 115 ALA A N 1
ATOM 885 C CA . ALA A 1 115 ? 6.342 -12.978 3.610 1.00 91.12 115 ALA A CA 1
ATOM 886 C C . ALA A 1 115 ? 6.100 -11.481 3.908 1.00 91.12 115 ALA A C 1
ATOM 888 O O . ALA A 1 115 ? 6.450 -11.009 4.991 1.00 91.12 115 ALA A O 1
ATOM 889 N N . ALA A 1 116 ? 5.452 -10.750 2.991 1.00 92.31 116 ALA A N 1
ATOM 890 C CA . ALA A 1 116 ? 5.082 -9.351 3.207 1.00 92.31 116 ALA A CA 1
ATOM 891 C C . ALA A 1 116 ? 3.972 -9.221 4.239 1.00 92.31 116 ALA A C 1
ATOM 893 O O . ALA A 1 116 ? 4.097 -8.436 5.176 1.00 92.31 116 ALA A O 1
ATOM 894 N N . TRP A 1 117 ? 2.949 -10.069 4.143 1.00 91.62 117 TRP A N 1
ATOM 895 C CA . TRP A 1 117 ? 1.880 -10.114 5.134 1.00 91.62 117 TRP A CA 1
ATOM 896 C C . TRP A 1 117 ? 2.383 -10.431 6.548 1.00 91.62 117 TRP A C 1
ATOM 898 O O . TRP A 1 117 ? 2.067 -9.718 7.501 1.00 91.62 117 TRP A O 1
ATOM 908 N N . GLN A 1 118 ? 3.233 -11.451 6.682 1.00 90.88 118 GLN A N 1
ATOM 909 C CA . GLN A 1 118 ? 3.850 -11.811 7.963 1.00 90.88 118 GLN A CA 1
ATOM 910 C C . GLN A 1 118 ? 4.707 -10.667 8.523 1.00 90.88 118 GLN A C 1
ATOM 912 O O . GLN A 1 118 ? 4.701 -10.402 9.728 1.00 90.88 118 GLN A O 1
ATOM 917 N N . SER A 1 119 ? 5.419 -9.951 7.648 1.00 90.94 119 SER A N 1
ATOM 918 C CA . SER A 1 119 ? 6.201 -8.778 8.039 1.00 90.94 119 SER A CA 1
ATOM 919 C C . SER A 1 119 ? 5.308 -7.634 8.521 1.00 90.94 119 SER A C 1
ATOM 921 O O . SER A 1 119 ? 5.608 -7.055 9.564 1.00 90.94 119 SER A O 1
ATOM 923 N N . CYS A 1 120 ? 4.172 -7.370 7.862 1.00 89.69 120 CYS A N 1
ATOM 924 C CA . CYS A 1 120 ? 3.174 -6.408 8.341 1.00 89.69 120 CYS A CA 1
ATOM 925 C C . CYS A 1 120 ? 2.642 -6.760 9.727 1.00 89.69 120 CYS A C 1
ATOM 927 O O . CYS A 1 120 ? 2.637 -5.904 10.609 1.00 89.69 120 CYS A O 1
ATOM 929 N N . GLN A 1 121 ? 2.215 -8.011 9.926 1.00 88.50 121 GLN A N 1
ATOM 930 C CA . GLN A 1 121 ? 1.667 -8.474 11.203 1.00 88.50 121 GLN A CA 1
ATOM 931 C C . GLN A 1 121 ? 2.655 -8.261 12.354 1.00 88.50 121 GLN A C 1
ATOM 933 O O . GLN A 1 121 ? 2.262 -7.791 13.419 1.00 88.50 121 GLN A O 1
ATOM 938 N N . ARG A 1 122 ? 3.937 -8.567 12.128 1.00 88.12 122 ARG A N 1
ATOM 939 C CA . ARG A 1 122 ? 5.010 -8.385 13.114 1.00 88.12 122 ARG A CA 1
ATOM 940 C C . ARG A 1 122 ? 5.285 -6.909 13.417 1.00 88.12 122 ARG A C 1
ATOM 942 O O . ARG A 1 122 ? 5.457 -6.545 14.578 1.00 88.12 122 ARG A O 1
ATOM 949 N N . LEU A 1 123 ? 5.344 -6.066 12.387 1.00 88.06 123 LEU A N 1
ATOM 950 C CA . LEU A 1 123 ? 5.732 -4.659 12.526 1.00 88.06 123 LEU A CA 1
ATOM 951 C C . LEU A 1 123 ? 4.627 -3.780 13.115 1.00 88.06 123 LEU A C 1
ATOM 953 O O . LEU A 1 123 ? 4.929 -2.871 13.883 1.00 88.06 123 LEU A O 1
ATOM 957 N N . ALA A 1 124 ? 3.357 -4.068 12.831 1.00 85.12 124 ALA A N 1
ATOM 958 C CA . ALA A 1 124 ? 2.247 -3.257 13.329 1.00 85.12 124 ALA A CA 1
ATOM 959 C C . ALA A 1 124 ? 2.157 -3.198 14.859 1.00 85.12 124 ALA A C 1
ATOM 961 O O . ALA A 1 124 ? 1.628 -2.239 15.414 1.00 85.12 124 ALA A O 1
ATOM 962 N N . THR A 1 125 ? 2.681 -4.211 15.551 1.00 73.50 125 THR A N 1
ATOM 963 C CA . THR A 1 125 ? 2.714 -4.267 17.018 1.00 73.50 125 THR A CA 1
ATOM 964 C C . THR A 1 125 ? 4.046 -3.803 17.616 1.00 73.50 125 THR A C 1
ATOM 966 O O . THR A 1 125 ? 4.122 -3.585 18.825 1.00 73.50 125 THR A O 1
ATOM 969 N N . ALA A 1 126 ? 5.089 -3.638 16.793 1.00 79.19 126 ALA A N 1
ATOM 970 C CA . ALA A 1 126 ? 6.458 -3.349 17.228 1.00 79.19 126 ALA A CA 1
ATOM 971 C C . ALA A 1 126 ? 6.745 -1.853 17.477 1.00 79.19 126 ALA A C 1
ATOM 973 O O . ALA A 1 126 ? 7.780 -1.521 18.042 1.00 79.19 126 ALA A O 1
ATOM 974 N N . GLY A 1 127 ? 5.836 -0.948 17.096 1.00 64.19 127 GLY A N 1
ATOM 975 C CA . GLY A 1 127 ? 5.874 0.472 17.479 1.00 64.19 127 GLY A CA 1
ATOM 976 C C . GLY A 1 127 ? 6.745 1.404 16.625 1.00 64.19 127 GLY A C 1
ATOM 977 O O . GLY A 1 127 ? 6.619 2.615 16.768 1.00 64.19 127 GLY A O 1
ATOM 978 N N . ALA A 1 128 ? 7.574 0.893 15.712 1.00 66.44 128 ALA A N 1
ATOM 979 C CA . ALA A 1 128 ? 8.316 1.726 14.760 1.00 66.44 128 ALA A CA 1
ATOM 980 C C . ALA A 1 128 ? 7.473 1.965 13.492 1.00 66.44 128 ALA A C 1
ATOM 982 O O . ALA A 1 128 ? 7.203 1.019 12.757 1.00 66.44 128 ALA A O 1
ATOM 983 N N . GLU A 1 129 ? 7.044 3.214 13.273 1.00 70.56 129 GLU A N 1
ATOM 984 C CA . GLU A 1 129 ? 6.328 3.701 12.073 1.00 70.56 129 GLU A CA 1
ATOM 985 C C . GLU A 1 129 ? 5.213 2.758 11.555 1.00 70.56 129 GLU A C 1
ATOM 987 O O . GLU A 1 129 ? 5.234 2.286 10.419 1.00 70.56 129 GLU A O 1
ATOM 992 N N . PRO A 1 130 ? 4.183 2.460 12.368 1.00 80.88 130 PRO A N 1
ATOM 993 C CA . PRO A 1 130 ? 3.268 1.353 12.099 1.00 80.88 130 PRO A CA 1
ATOM 994 C C . PRO A 1 130 ? 2.170 1.689 11.079 1.00 80.88 130 PRO A C 1
ATOM 996 O O . PRO A 1 130 ? 1.271 0.884 10.850 1.00 80.88 130 PRO A O 1
ATOM 999 N N . ARG A 1 131 ? 2.195 2.874 10.461 1.00 87.06 131 ARG A N 1
ATOM 1000 C CA . ARG A 1 131 ? 1.066 3.393 9.681 1.00 87.06 131 ARG A CA 1
ATOM 1001 C C . ARG A 1 131 ? 0.679 2.486 8.514 1.00 87.06 131 ARG A C 1
ATOM 1003 O O . ARG A 1 131 ? -0.486 2.109 8.381 1.00 87.06 131 ARG A O 1
ATOM 1010 N N . LEU A 1 132 ? 1.650 2.106 7.681 1.00 87.06 132 LEU A N 1
ATOM 1011 C CA . LEU A 1 132 ? 1.413 1.219 6.536 1.00 87.06 132 LEU A CA 1
ATOM 1012 C C . LEU A 1 132 ? 0.932 -0.166 6.993 1.00 87.06 132 LEU A C 1
ATOM 1014 O O . LEU A 1 132 ? 0.019 -0.745 6.404 1.00 87.06 132 LEU A O 1
ATOM 1018 N N . THR A 1 133 ? 1.531 -0.697 8.056 1.00 90.25 133 THR A N 1
ATOM 1019 C CA . THR A 1 133 ? 1.284 -2.063 8.526 1.00 90.25 133 THR A CA 1
ATOM 1020 C C . THR A 1 133 ? -0.056 -2.180 9.253 1.00 90.25 133 THR A C 1
ATOM 1022 O O . THR A 1 133 ? -0.793 -3.137 9.014 1.00 90.25 133 THR A O 1
ATOM 1025 N N . MET A 1 134 ? -0.446 -1.174 10.039 1.00 92.94 134 MET A N 1
ATOM 1026 C CA . MET A 1 134 ? -1.783 -1.062 10.628 1.00 92.94 134 MET A CA 1
ATOM 1027 C C . MET A 1 134 ? -2.859 -0.887 9.561 1.00 92.94 134 MET A C 1
ATOM 1029 O O . MET A 1 134 ? -3.898 -1.544 9.632 1.00 92.94 134 MET A O 1
ATOM 1033 N N . LEU A 1 135 ? -2.612 -0.058 8.542 1.00 92.31 135 LEU A N 1
ATOM 1034 C CA . LEU A 1 135 ? -3.525 0.078 7.409 1.00 92.31 135 LEU A CA 1
ATOM 1035 C C . LEU A 1 135 ? -3.728 -1.262 6.694 1.00 92.31 135 LEU A C 1
ATOM 1037 O O . LEU A 1 135 ? -4.868 -1.637 6.423 1.00 92.31 135 LEU A O 1
ATOM 1041 N N . ALA A 1 136 ? -2.647 -1.998 6.421 1.00 90.62 136 ALA A N 1
ATOM 1042 C CA . ALA A 1 136 ? -2.720 -3.314 5.792 1.00 90.62 136 ALA A CA 1
ATOM 1043 C C . ALA A 1 136 ? -3.538 -4.310 6.638 1.00 90.62 136 ALA 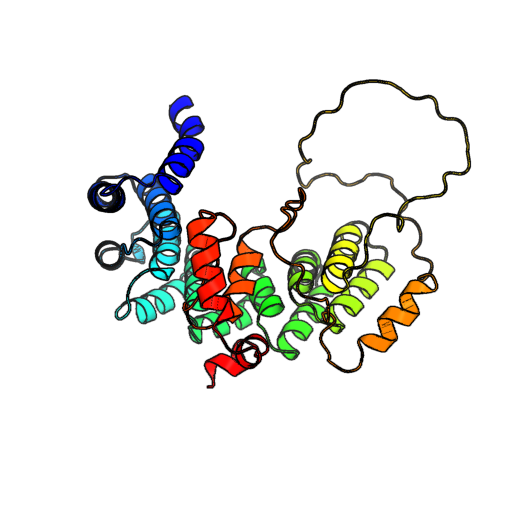A C 1
ATOM 1045 O O . ALA A 1 136 ? -4.410 -4.999 6.104 1.00 90.62 136 ALA A O 1
ATOM 1046 N N . LEU A 1 137 ? -3.329 -4.337 7.960 1.00 91.50 137 LEU A N 1
ATOM 1047 C CA . LEU A 1 137 ? -4.100 -5.173 8.890 1.00 91.50 137 LEU A CA 1
ATOM 1048 C C . LEU A 1 137 ? -5.577 -4.797 8.933 1.00 91.50 137 LEU A C 1
ATOM 1050 O O . LEU A 1 137 ? -6.437 -5.673 8.888 1.00 91.50 137 LEU A O 1
ATOM 1054 N N . ALA A 1 138 ? -5.892 -3.505 8.978 1.00 92.50 138 ALA A N 1
ATOM 1055 C CA . ALA A 1 138 ? -7.272 -3.051 8.987 1.00 92.50 138 ALA A CA 1
ATOM 1056 C C . ALA A 1 138 ? -7.973 -3.389 7.668 1.00 92.50 138 ALA A C 1
ATOM 1058 O O . ALA A 1 138 ? -9.068 -3.953 7.668 1.00 92.50 138 ALA A O 1
ATOM 1059 N N . ALA A 1 139 ? -7.338 -3.064 6.541 1.00 89.38 139 ALA A N 1
ATOM 1060 C CA . ALA A 1 139 ? -7.924 -3.219 5.219 1.00 89.38 139 ALA A CA 1
ATOM 1061 C C . ALA A 1 139 ? -8.030 -4.687 4.786 1.00 89.38 139 ALA A C 1
ATOM 1063 O O . ALA A 1 139 ? -8.995 -5.044 4.108 1.00 89.38 139 ALA A O 1
ATOM 1064 N N . GLY A 1 140 ? -7.081 -5.545 5.165 1.00 84.88 140 GLY A N 1
ATOM 1065 C CA . GLY A 1 140 ? -6.981 -6.904 4.629 1.00 84.88 140 GLY A CA 1
ATOM 1066 C C . GLY A 1 140 ? -6.826 -8.032 5.651 1.00 84.88 140 GLY A C 1
ATOM 1067 O O . GLY A 1 140 ? -6.844 -9.196 5.252 1.00 84.88 140 GLY A O 1
ATOM 1068 N N . GLY A 1 141 ? -6.702 -7.724 6.943 1.00 87.25 141 GLY A N 1
ATOM 1069 C CA . GLY A 1 141 ? -6.453 -8.722 7.984 1.00 87.25 141 GLY A CA 1
ATOM 1070 C C . GLY A 1 141 ? -7.670 -9.527 8.403 1.00 87.25 141 GLY A C 1
ATOM 1071 O O . GLY A 1 141 ? -8.796 -9.265 7.975 1.00 87.25 141 GLY A O 1
ATOM 1072 N N . ALA A 1 142 ? -7.447 -10.533 9.245 1.00 89.38 142 ALA A N 1
ATOM 1073 C CA . ALA A 1 142 ? -8.506 -11.330 9.857 1.00 89.38 142 ALA A CA 1
ATOM 1074 C C . ALA A 1 142 ? -9.210 -10.562 10.996 1.00 89.38 142 ALA A C 1
ATOM 1076 O O . ALA A 1 142 ? -8.865 -9.427 11.321 1.00 89.38 142 ALA A O 1
ATOM 1077 N N . VAL A 1 143 ? -10.224 -11.176 11.625 1.00 90.12 143 VAL A N 1
ATOM 1078 C CA . VAL A 1 143 ? -10.877 -10.594 12.822 1.00 90.12 143 VAL A CA 1
ATOM 1079 C C . VAL A 1 143 ? -9.846 -10.347 13.924 1.00 90.12 143 VAL A C 1
ATOM 1081 O O . VAL A 1 143 ? -9.764 -9.235 14.437 1.00 90.12 143 VAL A O 1
ATOM 1084 N N . ALA A 1 144 ? -8.985 -11.335 14.177 1.00 91.38 144 ALA A N 1
ATOM 1085 C CA . ALA A 1 144 ? -7.906 -11.243 15.154 1.00 91.38 144 ALA A CA 1
ATOM 1086 C C . ALA A 1 144 ? -6.923 -10.091 14.876 1.00 91.38 144 ALA A C 1
ATOM 1088 O O . ALA A 1 144 ? -6.365 -9.526 15.811 1.00 91.38 144 ALA A O 1
ATOM 1089 N N . ASP A 1 145 ? -6.703 -9.714 13.613 1.00 91.94 145 ASP A N 1
ATOM 1090 C CA . ASP A 1 145 ? -5.822 -8.593 13.277 1.00 91.94 145 ASP A CA 1
ATOM 1091 C C . ASP A 1 145 ? -6.469 -7.244 13.589 1.00 91.94 145 ASP A C 1
ATOM 1093 O O . ASP A 1 145 ? -5.813 -6.361 14.137 1.00 91.94 145 ASP A O 1
ATOM 1097 N N . VAL A 1 146 ? -7.769 -7.097 13.324 1.00 92.75 146 VAL A N 1
ATOM 1098 C CA . VAL A 1 146 ? -8.513 -5.893 13.719 1.00 92.75 146 VAL A CA 1
ATOM 1099 C C . VAL A 1 146 ? -8.596 -5.778 15.240 1.00 92.75 146 VAL A C 1
ATOM 1101 O O . VAL A 1 146 ? -8.431 -4.684 15.768 1.00 92.75 146 VAL A O 1
ATOM 1104 N N . GLU A 1 147 ? -8.759 -6.885 15.964 1.00 93.88 147 GLU A N 1
ATOM 1105 C CA . GLU A 1 147 ? -8.702 -6.882 17.432 1.00 93.88 147 GLU A CA 1
ATOM 1106 C C . GLU A 1 147 ? -7.343 -6.417 17.971 1.00 93.88 147 GLU A C 1
ATOM 1108 O O . GLU A 1 147 ? -7.301 -5.687 18.960 1.00 93.88 147 GLU A O 1
ATOM 1113 N N . LYS A 1 148 ? -6.225 -6.783 17.324 1.00 93.38 148 LYS A N 1
ATOM 1114 C CA . LYS A 1 148 ? -4.899 -6.248 17.691 1.00 93.38 148 LYS A CA 1
ATOM 1115 C C . LYS A 1 148 ? -4.854 -4.726 17.540 1.00 93.38 148 LYS A C 1
ATOM 1117 O O . LYS A 1 148 ? -4.295 -4.060 18.405 1.00 93.38 148 LYS A O 1
ATOM 1122 N N . LEU A 1 149 ? -5.456 -4.177 16.482 1.00 94.06 149 LEU A N 1
ATOM 1123 C CA . LEU A 1 149 ? -5.544 -2.725 16.280 1.00 94.06 149 LEU A CA 1
ATOM 1124 C C . LEU A 1 149 ? -6.455 -2.048 17.306 1.00 94.06 149 LEU A C 1
ATOM 1126 O O . LEU A 1 149 ? -6.134 -0.960 17.767 1.00 94.06 149 LEU A O 1
ATOM 1130 N N . VAL A 1 150 ? -7.552 -2.697 17.707 1.00 95.75 150 VAL A N 1
ATOM 1131 C CA . VAL A 1 150 ? -8.405 -2.206 18.799 1.00 95.75 150 VAL A CA 1
ATOM 1132 C C . VAL A 1 150 ? -7.612 -2.136 20.106 1.00 95.75 150 VAL A C 1
ATOM 1134 O O . VAL A 1 150 ? -7.627 -1.098 20.751 1.00 95.75 150 VAL A O 1
ATOM 1137 N N . ARG A 1 151 ? -6.838 -3.173 20.456 1.00 94.56 151 ARG A N 1
ATOM 1138 C CA . ARG A 1 151 ? -5.951 -3.143 21.640 1.00 94.56 151 ARG A CA 1
ATOM 1139 C C . ARG A 1 151 ? -4.850 -2.082 21.534 1.00 94.56 151 ARG A C 1
ATOM 1141 O O . ARG A 1 151 ? -4.392 -1.563 22.543 1.00 94.56 151 ARG A O 1
ATOM 1148 N N . ALA A 1 152 ? -4.412 -1.734 20.323 1.00 93.00 152 ALA A N 1
ATOM 1149 C CA . ALA A 1 152 ? -3.429 -0.669 20.128 1.00 93.00 152 ALA A CA 1
ATOM 1150 C C . ALA A 1 152 ? -3.974 0.726 20.493 1.00 93.00 152 ALA A C 1
ATOM 1152 O O . ALA A 1 152 ? -3.177 1.635 20.711 1.00 93.00 152 ALA A O 1
ATOM 1153 N N . LEU A 1 153 ? -5.296 0.900 20.622 1.00 93.81 153 LEU A N 1
ATOM 1154 C CA . LEU A 1 153 ? -5.899 2.141 21.122 1.00 93.81 153 LEU A CA 1
ATOM 1155 C C . LEU A 1 153 ? -5.557 2.414 22.591 1.00 93.81 153 LEU A C 1
ATOM 1157 O O . LEU A 1 153 ? -5.522 3.575 22.997 1.00 93.81 153 LEU A O 1
ATOM 1161 N N . ASP A 1 154 ? -5.232 1.385 23.373 1.00 92.38 154 ASP A N 1
ATOM 1162 C CA . ASP A 1 154 ? -4.825 1.543 24.774 1.00 92.38 154 ASP A CA 1
ATOM 1163 C C . ASP A 1 154 ? -3.414 2.141 24.908 1.00 92.38 154 ASP A C 1
ATOM 1165 O O . ASP A 1 154 ? -3.034 2.610 25.978 1.00 92.38 154 ASP A O 1
ATOM 1169 N N . ARG A 1 155 ? -2.641 2.169 23.814 1.00 91.19 155 ARG A N 1
ATOM 1170 C CA . ARG A 1 155 ? -1.274 2.698 23.763 1.00 91.19 155 ARG A CA 1
ATOM 1171 C C . ARG A 1 155 ? -1.278 4.133 23.224 1.00 91.19 155 ARG A C 1
ATOM 1173 O O . ARG A 1 155 ? -1.548 4.312 22.032 1.00 91.19 155 ARG A O 1
ATOM 1180 N N . PRO A 1 156 ? -0.982 5.160 24.044 1.00 89.81 156 PRO A N 1
ATOM 1181 C CA . PRO A 1 156 ? -1.060 6.563 23.627 1.00 89.81 156 PRO A CA 1
ATOM 1182 C C . PRO A 1 156 ? -0.260 6.870 22.357 1.00 89.81 156 PRO A C 1
ATOM 1184 O O . PRO A 1 156 ? -0.750 7.566 21.472 1.00 89.81 156 PRO A O 1
ATOM 1187 N N . GLU A 1 157 ? 0.928 6.279 22.222 1.00 88.69 157 GLU A N 1
ATOM 1188 C CA . GLU A 1 157 ? 1.829 6.476 21.086 1.00 88.69 157 GLU A CA 1
ATOM 1189 C C . GLU A 1 157 ? 1.320 5.861 19.770 1.00 88.69 157 GLU A C 1
ATOM 1191 O O . GLU A 1 157 ? 1.766 6.245 18.692 1.00 88.69 157 GLU A O 1
ATOM 1196 N N . LEU A 1 158 ? 0.369 4.923 19.841 1.00 90.25 158 LEU A N 1
ATOM 1197 C CA . LEU A 1 158 ? -0.206 4.233 18.681 1.00 90.25 158 LEU A CA 1
ATOM 1198 C C . LEU A 1 158 ? -1.650 4.636 18.386 1.00 90.25 158 LEU A C 1
ATOM 1200 O O . LEU A 1 158 ? -2.150 4.367 17.293 1.00 90.25 158 LEU A O 1
ATOM 1204 N N . ARG A 1 159 ? -2.327 5.270 19.346 1.00 91.88 159 ARG A N 1
ATOM 1205 C CA . ARG A 1 159 ? -3.774 5.501 19.327 1.00 91.88 159 ARG A CA 1
ATOM 1206 C C . ARG A 1 159 ? -4.256 6.203 18.061 1.00 91.88 159 ARG A C 1
ATOM 1208 O O . ARG A 1 159 ? -5.231 5.760 17.459 1.00 91.88 159 ARG A O 1
ATOM 1215 N N . ALA A 1 160 ? -3.577 7.271 17.640 1.00 92.31 160 ALA A N 1
ATOM 1216 C CA . ALA A 1 160 ? -3.964 8.025 16.448 1.00 92.31 160 ALA A CA 1
ATOM 1217 C C . ALA A 1 160 ? -3.845 7.180 15.165 1.00 92.31 160 ALA A C 1
ATOM 1219 O O . ALA A 1 160 ? -4.788 7.101 14.379 1.00 92.31 160 ALA A O 1
ATOM 1220 N N . GLU A 1 161 ? -2.722 6.486 14.976 1.00 92.00 161 GLU A N 1
ATOM 1221 C CA . GLU A 1 161 ? -2.508 5.632 13.802 1.00 92.00 161 GLU A CA 1
ATOM 1222 C C . GLU A 1 161 ? -3.459 4.428 13.785 1.00 92.00 161 GLU A C 1
ATOM 1224 O O . GLU A 1 161 ? -4.024 4.095 12.741 1.00 92.00 161 GLU A O 1
ATOM 1229 N N . ALA A 1 162 ? -3.725 3.830 14.949 1.00 94.06 162 ALA A N 1
ATOM 1230 C CA . ALA A 1 162 ? -4.687 2.745 15.095 1.00 94.06 162 ALA A CA 1
ATOM 1231 C C . ALA A 1 162 ? -6.119 3.200 14.762 1.00 94.06 162 ALA A C 1
ATOM 1233 O O . ALA A 1 162 ? -6.796 2.527 13.983 1.00 94.06 162 ALA A O 1
ATOM 1234 N N . LEU A 1 163 ? -6.576 4.356 15.268 1.00 95.12 163 LEU A N 1
ATOM 1235 C CA . LEU A 1 163 ? -7.888 4.922 14.916 1.00 95.12 163 LEU A CA 1
ATOM 1236 C C . LEU A 1 163 ? -8.011 5.175 13.417 1.00 95.12 163 LEU A C 1
ATOM 1238 O O . LEU A 1 163 ? -9.016 4.796 12.809 1.00 95.12 163 LEU A O 1
ATOM 1242 N N . TRP A 1 164 ? -7.000 5.809 12.820 1.00 94.88 164 TRP A N 1
ATOM 1243 C CA . TRP A 1 164 ? -6.989 6.091 11.391 1.00 94.88 164 TRP A CA 1
ATOM 1244 C C . TRP A 1 164 ? -7.069 4.796 10.575 1.00 94.88 164 TRP A C 1
ATOM 1246 O O . TRP A 1 164 ? -7.930 4.670 9.702 1.00 94.88 164 TRP A O 1
ATOM 1256 N N . ALA A 1 165 ? -6.238 3.802 10.903 1.00 95.06 165 ALA A N 1
ATOM 1257 C CA . ALA A 1 165 ? -6.232 2.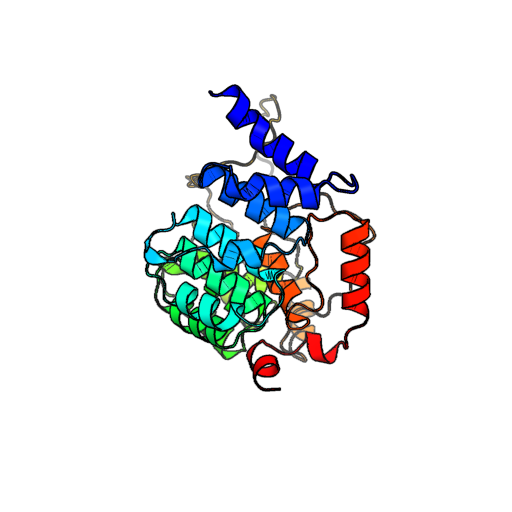508 10.233 1.00 95.06 165 ALA A CA 1
ATOM 1258 C C . ALA A 1 165 ? -7.571 1.772 10.386 1.00 95.06 165 ALA A C 1
ATOM 1260 O O . ALA A 1 165 ? -8.114 1.280 9.397 1.00 95.06 165 ALA A O 1
ATOM 1261 N N . LEU A 1 166 ? -8.156 1.744 11.589 1.00 95.69 166 LEU A N 1
ATOM 1262 C CA . LEU A 1 166 ? -9.440 1.092 11.873 1.00 95.69 166 LEU A CA 1
ATOM 1263 C C . LEU A 1 166 ? -10.579 1.601 10.977 1.00 95.69 166 LEU A C 1
ATOM 1265 O O . LEU A 1 166 ? -11.450 0.806 10.604 1.00 95.69 166 LEU A O 1
ATOM 1269 N N . GLY A 1 167 ? -10.530 2.866 10.540 1.00 94.94 167 GLY A N 1
ATOM 1270 C CA . GLY A 1 167 ? -11.466 3.438 9.563 1.00 94.94 167 GLY A CA 1
ATOM 1271 C C . GLY A 1 167 ? -11.491 2.678 8.234 1.00 94.94 167 GLY A C 1
ATOM 1272 O O . GLY A 1 167 ? -12.528 2.570 7.575 1.00 94.94 167 GLY A O 1
ATOM 1273 N N . PHE A 1 168 ? -10.376 2.044 7.869 1.00 92.81 168 PHE A N 1
ATOM 1274 C CA . PHE A 1 168 ? -10.264 1.246 6.654 1.00 92.81 168 PHE A CA 1
ATOM 1275 C C . PHE A 1 168 ? -10.799 -0.183 6.804 1.00 92.81 168 PHE A C 1
ATOM 1277 O O . PHE A 1 168 ? -10.982 -0.848 5.781 1.00 92.81 168 PHE A O 1
ATOM 1284 N N . SER A 1 169 ? -11.141 -0.634 8.014 1.00 93.38 169 SER A N 1
ATOM 1285 C CA . SER A 1 169 ? -11.576 -2.015 8.257 1.00 93.38 169 SER A CA 1
ATOM 1286 C C . SER A 1 169 ? -13.021 -2.316 7.850 1.00 93.38 169 SER A C 1
ATOM 1288 O O . SER A 1 169 ? -13.322 -3.436 7.436 1.00 93.38 169 SER A O 1
ATOM 1290 N N . GLY A 1 170 ? -13.925 -1.335 7.970 1.00 89.75 170 GLY A N 1
ATOM 1291 C CA . GLY A 1 170 ? -15.364 -1.531 7.746 1.00 89.75 170 GLY A CA 1
ATOM 1292 C C . GLY A 1 170 ? -16.041 -2.501 8.733 1.00 89.75 170 GLY A C 1
ATOM 1293 O O . GLY A 1 170 ? -17.129 -3.009 8.445 1.00 89.75 170 GLY A O 1
ATOM 1294 N N . ARG A 1 171 ? -15.398 -2.811 9.869 1.00 90.25 171 ARG A N 1
ATOM 1295 C CA . ARG A 1 171 ? -15.884 -3.802 10.845 1.00 90.25 171 ARG A CA 1
ATOM 1296 C C . ARG A 1 171 ? -16.630 -3.161 12.003 1.00 90.25 171 ARG A C 1
ATOM 1298 O O . ARG A 1 171 ? -16.280 -2.069 12.439 1.00 90.25 171 ARG A O 1
ATOM 1305 N N . LEU A 1 172 ? -17.601 -3.891 12.553 1.00 93.12 172 LEU A N 1
ATOM 1306 C CA . LEU A 1 172 ? -18.379 -3.429 13.705 1.00 93.12 172 LEU A CA 1
ATOM 1307 C C . LEU A 1 172 ? -17.493 -3.172 14.934 1.00 93.12 172 LEU A C 1
ATOM 1309 O O . LEU A 1 172 ? -17.556 -2.087 15.495 1.00 93.12 172 LEU A O 1
ATOM 1313 N N . ALA A 1 173 ? -16.578 -4.093 15.256 1.00 93.88 173 ALA A N 1
ATOM 1314 C CA . ALA A 1 173 ? -15.649 -3.934 16.381 1.00 93.88 173 ALA A CA 1
ATOM 1315 C C . ALA A 1 173 ? -14.804 -2.647 16.298 1.00 93.88 173 ALA A C 1
ATOM 1317 O O . ALA A 1 173 ? -14.513 -2.024 17.312 1.00 93.88 173 ALA A O 1
ATOM 1318 N N . ALA A 1 174 ? -14.442 -2.217 15.084 1.00 95.81 174 ALA A N 1
ATOM 1319 C CA . ALA A 1 174 ? -13.716 -0.971 14.865 1.00 95.81 174 ALA A CA 1
ATOM 1320 C C . ALA A 1 174 ? -14.597 0.270 15.097 1.00 95.81 174 ALA A C 1
ATOM 1322 O O . ALA A 1 174 ? -14.122 1.266 15.638 1.00 95.81 174 ALA A O 1
ATOM 1323 N N . ALA A 1 175 ? -15.878 0.208 14.714 1.00 95.75 175 ALA A N 1
ATOM 1324 C CA . ALA A 1 175 ? -16.841 1.271 14.996 1.00 95.75 175 ALA A CA 1
ATOM 1325 C C . ALA A 1 175 ? -17.112 1.392 16.502 1.00 95.75 175 ALA A C 1
ATOM 1327 O O . ALA A 1 175 ? -17.088 2.499 17.034 1.00 95.75 175 ALA A O 1
ATOM 1328 N N . ASP A 1 176 ? -17.311 0.266 17.189 1.00 96.44 176 ASP A N 1
ATOM 1329 C CA . ASP A 1 176 ? -17.542 0.246 18.636 1.00 96.44 176 ASP A CA 1
ATOM 1330 C C . ASP A 1 176 ? -16.329 0.796 19.394 1.00 96.44 176 ASP A C 1
ATOM 1332 O O . ASP A 1 176 ? -16.483 1.637 20.277 1.00 96.44 176 ASP A O 1
ATOM 1336 N N . ALA A 1 177 ? -15.115 0.405 18.995 1.00 96.38 177 ALA A N 1
ATOM 1337 C CA . ALA A 1 177 ? -13.882 0.923 19.576 1.00 96.38 177 ALA A CA 1
ATOM 1338 C C . ALA A 1 177 ? -13.718 2.439 19.365 1.00 96.38 177 ALA A C 1
ATOM 1340 O O . ALA A 1 177 ? -13.414 3.166 20.309 1.00 96.38 177 ALA A O 1
ATOM 1341 N N . ALA A 1 178 ? -13.983 2.942 18.154 1.00 95.62 178 ALA A N 1
ATOM 1342 C CA . ALA A 1 178 ? -13.960 4.379 17.880 1.00 95.62 178 ALA A CA 1
ATOM 1343 C C . ALA A 1 178 ? -15.000 5.141 18.721 1.00 95.62 178 ALA A C 1
ATOM 1345 O O . ALA A 1 178 ? -14.724 6.236 19.210 1.00 95.62 178 ALA A O 1
ATOM 1346 N N . LEU A 1 179 ? -16.178 4.551 18.943 1.00 94.62 179 LEU A N 1
ATOM 1347 C CA . LEU A 1 179 ? -17.203 5.138 19.799 1.00 94.62 179 LEU A CA 1
ATOM 1348 C C . LEU A 1 179 ? -16.774 5.175 21.271 1.00 94.62 179 LEU A C 1
ATOM 1350 O O . LEU A 1 179 ? -17.048 6.160 21.951 1.00 94.62 179 LEU A O 1
ATOM 1354 N N . THR A 1 180 ? -16.098 4.137 21.765 1.00 94.81 180 THR A N 1
ATOM 1355 C CA . THR A 1 180 ? -15.521 4.122 23.118 1.00 94.81 180 THR A CA 1
ATOM 1356 C C . THR A 1 180 ? -14.518 5.259 23.298 1.00 94.81 180 THR A C 1
ATOM 1358 O O . THR A 1 180 ? -14.683 6.056 24.219 1.00 94.81 180 THR A O 1
ATOM 1361 N N . VAL A 1 181 ? -13.582 5.435 22.359 1.00 94.19 181 VAL A N 1
ATOM 1362 C CA . VAL A 1 181 ? -12.609 6.544 22.410 1.00 94.19 181 VAL A CA 1
ATOM 1363 C C . VAL A 1 181 ? -13.298 7.913 22.355 1.00 94.19 181 VAL A C 1
ATOM 1365 O O . VAL A 1 181 ? -12.899 8.847 23.048 1.00 94.19 181 VAL A O 1
ATOM 1368 N N . LEU A 1 182 ? -14.376 8.052 21.577 1.00 91.56 182 LEU A N 1
ATOM 1369 C CA . LEU A 1 182 ? -15.153 9.293 21.535 1.00 91.56 182 LEU A CA 1
ATOM 1370 C C . LEU A 1 182 ? -15.811 9.617 22.895 1.00 91.56 182 LEU A C 1
ATOM 1372 O O . LEU A 1 182 ? -15.874 10.784 23.281 1.00 91.56 182 LEU A O 1
ATOM 1376 N N . LYS A 1 183 ? -16.268 8.602 23.647 1.00 90.38 183 LYS A N 1
ATOM 1377 C CA . LYS A 1 183 ? -16.883 8.766 24.983 1.00 90.38 183 LYS A CA 1
ATOM 1378 C C . LYS A 1 183 ? -15.895 9.197 26.060 1.00 90.38 183 LYS A C 1
ATOM 1380 O O . LYS A 1 183 ? -16.294 9.896 26.992 1.00 90.38 183 LYS A O 1
ATOM 1385 N N . GLU A 1 184 ? -14.634 8.797 25.926 1.00 89.12 184 GLU A N 1
ATOM 1386 C CA . GLU A 1 184 ? -13.544 9.188 26.828 1.00 89.12 184 GLU A CA 1
ATOM 1387 C C . GLU A 1 184 ? -13.242 10.693 26.769 1.00 89.12 184 GLU A C 1
ATOM 1389 O O . GLU A 1 184 ? -12.538 11.202 27.635 1.00 89.12 184 GLU A O 1
ATOM 1394 N N . GLN A 1 185 ? -13.794 11.421 25.785 1.00 75.38 185 GLN A N 1
ATOM 1395 C CA . GLN A 1 185 ? -13.687 12.881 25.658 1.00 75.38 185 GLN A CA 1
ATOM 1396 C C . GLN A 1 185 ? -12.238 13.386 25.605 1.00 75.38 185 GLN A C 1
ATOM 1398 O O . GLN A 1 185 ? -11.950 14.502 26.027 1.00 75.38 185 GLN A O 1
ATOM 1403 N N . THR A 1 186 ? -11.325 12.586 25.046 1.00 81.00 186 THR A N 1
ATOM 1404 C CA . THR A 1 186 ? -9.938 13.008 24.810 1.00 81.00 186 THR A CA 1
ATOM 1405 C C . THR A 1 186 ? -9.892 13.932 23.582 1.00 81.00 186 THR A C 1
ATOM 1407 O O . THR A 1 186 ? -10.052 13.436 22.461 1.00 81.00 186 THR A O 1
ATOM 1410 N N . PRO A 1 187 ? -9.665 15.255 23.736 1.00 80.00 187 PRO A N 1
ATOM 1411 C CA . PRO A 1 187 ? -9.820 16.222 22.642 1.00 80.00 187 PRO A CA 1
ATOM 1412 C C . PRO A 1 187 ? -8.891 15.947 21.456 1.00 80.00 187 PRO A C 1
ATOM 1414 O O . PRO A 1 187 ? -9.277 16.143 20.307 1.00 80.00 187 PRO A O 1
ATOM 1417 N N . GLU A 1 188 ? -7.687 15.444 21.739 1.00 82.69 188 GLU A N 1
ATOM 1418 C CA . GLU A 1 188 ? -6.632 15.188 20.751 1.00 82.69 188 GLU A CA 1
ATOM 1419 C C . GLU A 1 188 ? -7.037 14.158 19.688 1.00 82.69 188 GLU A C 1
ATOM 1421 O O . GLU A 1 188 ? -6.614 14.249 18.537 1.00 82.69 188 GLU A O 1
ATOM 1426 N N . VAL A 1 189 ? -7.879 13.186 20.053 1.00 89.44 189 VAL A N 1
ATOM 1427 C CA . VAL A 1 189 ? -8.272 12.073 19.172 1.00 89.44 18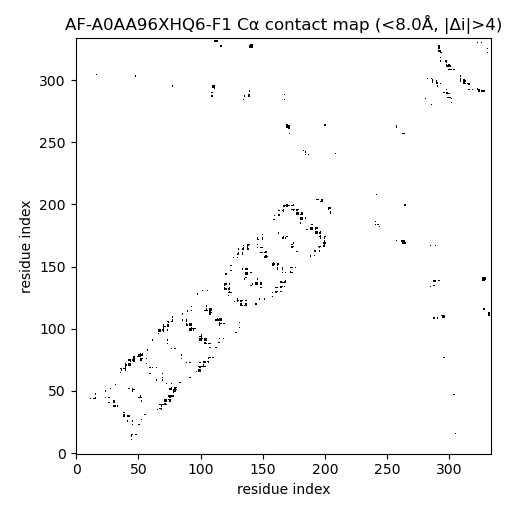9 VAL A CA 1
ATOM 1428 C C . VAL A 1 189 ? -9.773 12.013 18.897 1.00 89.44 189 VAL A C 1
ATOM 1430 O O . VAL A 1 189 ? -10.194 11.228 18.049 1.00 89.44 189 VAL A O 1
ATOM 1433 N N . ALA A 1 190 ? -10.588 12.848 19.552 1.00 89.75 190 ALA A N 1
ATOM 1434 C CA . ALA A 1 190 ? -12.045 12.848 19.411 1.00 89.75 190 ALA A CA 1
ATOM 1435 C C . ALA A 1 190 ? -12.498 13.052 17.956 1.00 89.75 190 ALA A C 1
ATOM 1437 O O . ALA A 1 190 ? -13.334 12.299 17.453 1.00 89.75 190 ALA A O 1
ATOM 1438 N N . TRP A 1 191 ? -11.899 14.016 17.246 1.00 90.12 191 TRP A N 1
ATOM 1439 C CA . TRP A 1 191 ? -12.201 14.248 15.829 1.00 90.12 191 TRP A CA 1
ATOM 1440 C C . TRP A 1 191 ? -11.870 13.028 14.966 1.00 90.12 191 TRP A C 1
ATOM 1442 O O . TRP A 1 191 ? -12.660 12.625 14.111 1.00 90.12 191 TRP A O 1
ATOM 1452 N N . LEU A 1 192 ? -10.713 12.409 15.208 1.00 93.06 192 LEU A N 1
ATOM 1453 C CA . LEU A 1 192 ? -10.278 11.242 14.454 1.00 93.06 192 LEU A CA 1
ATOM 1454 C C . LEU A 1 192 ? -11.176 10.034 14.736 1.00 93.06 192 LEU A C 1
ATOM 1456 O O . LEU A 1 192 ? -11.594 9.361 13.800 1.00 93.06 192 LEU A O 1
ATOM 1460 N N . ALA A 1 193 ? -11.543 9.802 15.997 1.00 95.12 193 ALA A N 1
ATOM 1461 C CA . ALA A 1 193 ? -12.467 8.747 16.398 1.00 95.12 193 ALA A CA 1
ATOM 1462 C C . ALA A 1 193 ? -13.845 8.915 15.738 1.00 95.12 193 ALA A C 1
ATOM 1464 O O . ALA A 1 193 ? -14.385 7.966 15.166 1.00 95.12 193 ALA A O 1
ATOM 1465 N N . LEU A 1 194 ? -14.379 10.138 15.723 1.00 93.12 194 LEU A N 1
ATOM 1466 C CA . LEU A 1 194 ? -15.609 10.469 15.010 1.00 93.12 194 LEU A CA 1
ATOM 1467 C C . LEU A 1 194 ? -15.491 10.190 13.505 1.00 93.12 194 LEU A C 1
ATOM 1469 O O . LEU A 1 194 ? -16.389 9.576 12.920 1.00 93.12 194 LEU A O 1
ATOM 1473 N N . ARG A 1 195 ? -14.414 10.655 12.859 1.00 92.81 195 ARG A N 1
ATOM 1474 C CA . ARG A 1 195 ? -14.200 10.436 11.421 1.00 92.81 195 ARG A CA 1
ATOM 1475 C C . ARG A 1 195 ? -14.092 8.946 11.118 1.00 92.81 195 ARG A C 1
ATOM 1477 O O . ARG A 1 195 ? -14.766 8.475 10.209 1.00 92.81 195 ARG A O 1
ATOM 1484 N N . THR A 1 196 ? -13.347 8.194 11.921 1.00 94.19 196 THR A N 1
ATOM 1485 C CA . THR A 1 196 ? -13.247 6.733 11.832 1.00 94.19 196 THR A CA 1
ATOM 1486 C C . THR A 1 196 ? -14.617 6.068 11.945 1.00 94.19 196 THR A C 1
ATOM 1488 O O . THR A 1 196 ? -14.993 5.287 11.070 1.00 94.19 196 THR A O 1
ATOM 1491 N N . PHE A 1 197 ? -15.405 6.418 12.963 1.00 94.25 197 PHE A N 1
ATOM 1492 C CA . PHE A 1 197 ? -16.762 5.904 13.141 1.00 94.25 197 PHE A CA 1
ATOM 1493 C C . PHE A 1 197 ? -17.656 6.208 11.931 1.00 94.25 197 PHE A C 1
ATOM 1495 O O . PHE A 1 197 ? -18.364 5.332 11.429 1.00 94.25 197 PHE A O 1
ATOM 1502 N N . SER A 1 198 ? -17.591 7.433 11.417 1.00 92.94 198 SER A N 1
ATOM 1503 C CA . SER A 1 198 ? -18.399 7.899 10.285 1.00 92.94 198 SER A CA 1
ATOM 1504 C C . SER A 1 198 ? -18.014 7.204 8.981 1.00 92.94 198 SER A C 1
ATOM 1506 O O . SER A 1 198 ? -18.885 6.760 8.238 1.00 92.94 198 SER A O 1
ATOM 1508 N N . VAL A 1 199 ? -16.716 7.007 8.734 1.00 92.75 199 VAL A N 1
ATOM 1509 C CA . VAL A 1 199 ? -16.209 6.252 7.577 1.00 92.75 199 VAL A CA 1
ATOM 1510 C C . VAL A 1 199 ? -16.674 4.794 7.615 1.00 92.75 199 VAL A C 1
ATOM 1512 O O . VAL A 1 199 ? -17.047 4.247 6.579 1.00 92.75 199 VAL A O 1
ATOM 1515 N N . ILE A 1 200 ? -16.680 4.158 8.791 1.00 92.00 200 ILE A N 1
ATOM 1516 C CA . ILE A 1 200 ? -17.109 2.757 8.930 1.00 92.00 200 ILE A CA 1
ATOM 1517 C C . ILE A 1 200 ? -18.630 2.620 8.792 1.00 92.00 200 ILE A C 1
ATOM 1519 O O . ILE A 1 200 ? -19.113 1.668 8.183 1.00 92.00 200 ILE A O 1
ATOM 1523 N N . THR A 1 201 ? -19.391 3.543 9.383 1.00 91.50 201 THR A N 1
ATOM 1524 C CA . THR A 1 201 ? -20.856 3.439 9.471 1.00 91.50 201 THR A CA 1
ATOM 1525 C C . THR A 1 201 ? -21.602 4.107 8.321 1.00 91.50 201 THR A C 1
ATOM 1527 O O . THR A 1 201 ? -22.777 3.805 8.119 1.00 91.50 201 THR A O 1
ATOM 1530 N N . GLY A 1 202 ? -20.950 5.009 7.585 1.00 90.44 202 GLY A N 1
ATOM 1531 C CA . GLY A 1 202 ? -21.567 5.857 6.566 1.00 90.44 202 GLY A CA 1
ATOM 1532 C C . GLY A 1 202 ? -22.464 6.965 7.128 1.00 90.44 202 GLY A C 1
ATOM 1533 O O . GLY A 1 202 ? -23.173 7.607 6.355 1.00 90.44 202 GLY A O 1
ATOM 1534 N N . LEU A 1 203 ? -22.472 7.176 8.448 1.00 88.88 203 LEU A N 1
ATOM 1535 C CA . LEU A 1 203 ? -23.224 8.262 9.076 1.00 88.88 203 LEU A CA 1
ATOM 1536 C C . LEU A 1 203 ? -22.515 9.594 8.812 1.00 88.88 203 LEU A C 1
ATOM 1538 O O . LEU A 1 203 ? -21.294 9.678 8.933 1.00 88.88 203 LEU A O 1
ATOM 1542 N N . SER A 1 204 ? -23.277 10.625 8.438 1.00 83.75 204 SER A N 1
ATOM 1543 C CA . SER A 1 204 ? -22.712 11.964 8.266 1.00 83.75 204 SER A CA 1
ATOM 1544 C C . SER A 1 204 ? -22.310 12.539 9.622 1.00 83.75 204 SER A C 1
ATOM 1546 O O . SER A 1 204 ? -23.026 12.384 10.611 1.00 83.75 204 SER A O 1
ATOM 1548 N N . THR A 1 205 ? -21.165 13.218 9.653 1.00 79.75 205 THR A N 1
ATOM 1549 C CA . THR A 1 205 ? -20.754 14.052 10.789 1.00 79.75 205 THR A CA 1
ATOM 1550 C C . THR A 1 205 ? -21.460 15.405 10.794 1.00 79.75 205 THR A C 1
ATOM 1552 O O . THR A 1 205 ? -21.450 16.094 11.812 1.00 79.75 205 THR A O 1
ATOM 1555 N N . GLU A 1 206 ? -22.045 15.801 9.661 1.00 74.81 206 GLU A N 1
ATOM 1556 C CA . GLU A 1 206 ? -22.771 17.061 9.510 1.00 74.81 206 GLU A CA 1
ATOM 1557 C C . GLU A 1 206 ? -24.029 17.029 10.386 1.00 74.81 206 GLU A C 1
ATOM 1559 O O . GLU A 1 206 ? -24.799 16.070 10.357 1.00 74.81 206 GLU A O 1
ATOM 1564 N N . GLY A 1 207 ? -24.208 18.059 11.214 1.00 61.97 207 GLY A N 1
ATOM 1565 C CA . GLY A 1 207 ? -25.329 18.163 12.154 1.00 61.97 207 GLY A CA 1
ATOM 1566 C C . GLY A 1 207 ? -25.115 17.495 13.518 1.00 61.97 207 GLY A C 1
ATOM 1567 O O . GLY A 1 207 ? -25.809 17.855 14.458 1.00 61.97 207 GLY A O 1
ATOM 1568 N N . LEU A 1 208 ? -24.123 16.609 13.693 1.00 59.75 208 LEU A N 1
ATOM 1569 C CA . LEU A 1 208 ? -23.784 16.057 15.024 1.00 59.75 208 LEU A CA 1
ATOM 1570 C C . LEU A 1 208 ? -23.041 17.063 15.925 1.00 59.75 208 LEU A C 1
ATOM 1572 O O . LEU A 1 208 ? -22.924 16.841 17.127 1.00 59.75 208 LEU A O 1
ATOM 1576 N N . PHE A 1 209 ? -22.547 18.155 15.333 1.00 53.16 209 PHE A N 1
ATOM 1577 C CA . PHE A 1 209 ? -21.793 19.226 15.998 1.00 53.16 209 PHE A CA 1
ATOM 1578 C C . PHE A 1 209 ? -22.382 20.620 15.759 1.00 53.16 209 PHE A C 1
ATOM 1580 O O . PHE A 1 209 ? -21.783 21.603 16.184 1.00 53.16 209 PHE A O 1
ATOM 1587 N N . MET A 1 210 ? -23.537 20.720 15.091 1.00 42.75 210 MET A N 1
ATOM 1588 C CA . MET A 1 210 ? -24.280 21.978 15.058 1.00 42.75 210 MET A CA 1
ATOM 1589 C C . MET A 1 210 ? -24.907 22.147 16.440 1.00 42.75 210 MET A C 1
ATOM 1591 O O . MET A 1 210 ? -25.879 21.477 16.781 1.00 42.75 210 MET A O 1
ATOM 1595 N N . ARG A 1 211 ? -24.288 22.990 17.261 1.00 43.22 211 ARG A N 1
ATOM 1596 C CA . ARG A 1 211 ? -24.955 23.591 18.409 1.00 43.22 211 ARG A CA 1
ATOM 1597 C C . ARG A 1 211 ? -26.143 24.382 17.841 1.00 43.22 211 ARG A C 1
ATOM 1599 O O . ARG A 1 211 ? -25.941 25.171 16.924 1.00 43.22 211 ARG A O 1
ATOM 1606 N N . GLU A 1 212 ? -27.355 24.166 18.349 1.00 39.25 212 GLU A N 1
ATOM 1607 C CA . GLU A 1 212 ? -28.334 25.255 18.364 1.00 39.25 212 GLU A CA 1
ATOM 1608 C C . GLU A 1 212 ? -27.691 26.312 19.263 1.00 39.25 212 GLU A C 1
ATOM 1610 O O . GLU A 1 212 ? -27.595 26.147 20.480 1.00 39.25 212 GLU A O 1
ATOM 1615 N N . GLU A 1 213 ? -27.021 27.282 18.644 1.00 40.66 213 GLU A N 1
ATOM 1616 C CA . GLU A 1 213 ? -26.563 28.460 19.358 1.00 40.66 213 GLU A CA 1
ATOM 1617 C C . GLU A 1 213 ? -27.832 29.149 19.844 1.00 40.66 213 GLU A C 1
ATOM 1619 O O . GLU A 1 213 ? -28.602 29.659 19.034 1.00 40.66 213 GLU A O 1
ATOM 1624 N N . ASP A 1 214 ? -28.085 29.095 21.153 1.00 37.84 214 ASP A N 1
ATOM 1625 C CA . ASP A 1 214 ? -28.973 30.064 21.782 1.00 37.84 214 ASP A CA 1
ATOM 1626 C C . ASP A 1 214 ? -28.506 31.448 21.312 1.00 37.84 214 ASP A C 1
ATOM 1628 O O . ASP A 1 214 ? -27.323 31.782 21.447 1.00 37.84 214 ASP A O 1
ATOM 1632 N N . GLU A 1 215 ? -29.418 32.172 20.663 1.00 36.94 215 GLU A N 1
ATOM 1633 C CA . GLU A 1 215 ? -29.218 33.495 20.080 1.00 36.94 215 GLU A CA 1
ATOM 1634 C C . GLU A 1 215 ? -28.768 34.489 21.159 1.00 36.94 215 GLU A C 1
ATOM 1636 O O . GLU A 1 215 ? -29.585 35.189 21.745 1.00 36.94 215 GLU A O 1
ATOM 1641 N N . ASP A 1 216 ? -27.465 34.578 21.405 1.00 38.56 216 ASP A N 1
ATOM 1642 C CA . ASP A 1 216 ? -26.855 35.722 22.074 1.00 38.56 216 ASP A CA 1
ATOM 1643 C C . ASP A 1 216 ? -25.878 36.392 21.101 1.00 38.56 216 ASP A C 1
ATOM 1645 O O . ASP A 1 216 ? -24.739 35.973 20.894 1.00 38.56 216 ASP A O 1
ATOM 1649 N N . ASP A 1 217 ? -26.432 37.420 20.463 1.00 45.94 217 ASP A N 1
ATOM 1650 C CA . ASP A 1 217 ? -25.849 38.571 19.773 1.00 45.94 217 ASP A CA 1
ATOM 1651 C C . ASP A 1 217 ? -24.303 38.657 19.761 1.00 45.94 217 ASP A C 1
ATOM 1653 O O . ASP A 1 217 ? -23.668 39.139 20.703 1.00 45.94 217 ASP A O 1
ATOM 1657 N N . VAL A 1 218 ? -23.672 38.261 18.645 1.00 36.97 218 VAL A N 1
ATOM 1658 C CA . VAL A 1 218 ? -22.282 38.641 18.339 1.00 36.97 218 VAL A CA 1
ATOM 1659 C C . VAL A 1 218 ? -22.174 39.117 16.892 1.00 36.97 218 VAL A C 1
ATOM 1661 O O . VAL A 1 218 ? -22.402 38.393 15.923 1.00 36.97 218 VAL A O 1
ATOM 1664 N N . THR A 1 219 ? -21.795 40.383 16.765 1.00 34.88 219 THR A N 1
ATOM 1665 C CA . THR A 1 219 ? -21.583 41.129 15.525 1.00 34.88 219 THR A CA 1
ATOM 1666 C C . THR A 1 219 ? -20.536 40.468 14.620 1.00 34.88 219 THR A C 1
ATOM 1668 O O . THR A 1 219 ? -19.435 40.126 15.048 1.00 34.88 219 THR A O 1
ATOM 1671 N N . SER A 1 220 ? -20.862 40.346 13.330 1.00 35.78 220 SER A N 1
ATOM 1672 C CA . SER A 1 220 ? -19.953 39.853 12.286 1.00 35.78 220 SER A CA 1
ATOM 1673 C C . SER A 1 220 ? -18.823 40.843 11.974 1.00 35.78 220 SER A C 1
ATOM 1675 O O . SER A 1 220 ? -19.117 41.993 11.635 1.00 35.78 220 SER A O 1
ATOM 1677 N N . PRO A 1 221 ? -17.552 40.405 11.901 1.00 34.56 221 PRO A N 1
ATOM 1678 C CA . PRO A 1 221 ? -16.557 41.060 11.075 1.00 34.56 221 PRO A CA 1
ATOM 1679 C C . PRO A 1 221 ? -16.424 40.332 9.731 1.00 34.56 221 PRO A C 1
ATOM 1681 O O . PRO A 1 221 ? -16.023 39.174 9.631 1.00 34.56 221 PRO A O 1
ATOM 1684 N N . SER A 1 222 ? -16.776 41.069 8.684 1.00 34.03 222 SER A N 1
ATOM 1685 C CA . SER A 1 222 ? -16.527 40.774 7.274 1.00 34.03 222 SER A CA 1
ATOM 1686 C C . SER A 1 222 ? -15.026 40.664 6.962 1.00 34.03 222 SER A C 1
ATOM 1688 O O . SER A 1 222 ? -14.264 41.546 7.353 1.00 34.03 222 SER A O 1
ATOM 1690 N N . GLY A 1 223 ? -14.623 39.680 6.142 1.00 29.30 223 GLY A N 1
ATOM 1691 C CA . GLY A 1 223 ? -13.392 39.780 5.344 1.00 29.30 223 GLY A CA 1
ATOM 1692 C C . GLY A 1 223 ? -12.678 38.473 4.967 1.00 29.30 223 GLY A C 1
ATOM 1693 O O . GLY A 1 223 ? -11.924 37.935 5.761 1.00 29.30 223 GLY A O 1
ATOM 1694 N N . ALA A 1 224 ? -12.830 38.081 3.696 1.00 30.34 224 ALA A N 1
ATOM 1695 C CA . ALA A 1 224 ? -11.928 37.266 2.864 1.00 30.34 224 ALA A CA 1
ATOM 1696 C C . ALA A 1 224 ? -11.660 35.789 3.237 1.00 30.34 224 ALA A C 1
ATOM 1698 O O . ALA A 1 224 ? -10.814 35.427 4.050 1.00 30.34 224 ALA A O 1
ATOM 1699 N N . VAL A 1 225 ? -12.330 34.928 2.470 1.00 34.12 225 VAL A N 1
ATOM 1700 C CA . VAL A 1 225 ? -12.108 33.489 2.328 1.00 34.12 225 VAL A CA 1
ATOM 1701 C C . VAL A 1 225 ? -10.751 33.239 1.656 1.00 34.12 225 VAL A C 1
ATOM 1703 O O . VAL A 1 225 ? -10.522 33.710 0.544 1.00 34.12 225 VAL A O 1
ATOM 1706 N N . SER A 1 226 ? -9.875 32.459 2.292 1.00 32.34 226 SER A N 1
ATOM 1707 C CA . SER A 1 226 ? -8.742 31.812 1.623 1.00 32.34 226 SER A CA 1
ATOM 1708 C C . SER A 1 226 ? -8.732 30.330 1.981 1.00 32.34 226 SER A C 1
ATOM 1710 O O . SER A 1 226 ? -8.534 29.930 3.127 1.00 32.34 226 SER A O 1
ATOM 1712 N N . SER A 1 227 ? -9.038 29.522 0.974 1.00 36.38 227 SER A N 1
ATOM 1713 C CA . SER A 1 227 ? -9.051 28.066 0.983 1.00 36.38 227 SER A CA 1
ATOM 1714 C C . SER A 1 227 ? -7.628 27.505 0.957 1.00 36.38 227 SER A C 1
ATOM 1716 O O . SER A 1 227 ? -6.914 27.675 -0.029 1.00 36.38 227 SER A O 1
ATOM 1718 N N . GLY A 1 228 ? -7.250 26.777 2.007 1.00 27.34 228 GLY A N 1
ATOM 1719 C CA . GLY A 1 228 ? -6.022 25.985 2.066 1.00 27.34 228 GLY A CA 1
ATOM 1720 C C . GLY A 1 228 ? -5.800 25.456 3.480 1.00 27.34 228 GLY A C 1
ATOM 1721 O O . GLY A 1 228 ? -5.454 26.223 4.367 1.00 27.34 228 GLY A O 1
ATOM 1722 N N . LEU A 1 229 ? -6.077 24.166 3.684 1.00 41.28 229 LEU A N 1
ATOM 1723 C CA . LEU A 1 229 ? -6.022 23.417 4.952 1.00 41.28 229 LEU A CA 1
ATOM 1724 C C . LEU A 1 229 ? -4.852 23.816 5.887 1.00 41.28 229 LEU A C 1
ATOM 1726 O O . LEU A 1 229 ? -3.729 23.968 5.402 1.00 41.28 229 LEU A O 1
ATOM 1730 N N . PRO A 1 230 ? -5.058 23.896 7.218 1.00 34.16 230 PRO A N 1
ATOM 1731 C CA . PRO A 1 230 ? -3.974 24.174 8.156 1.00 34.16 230 PRO A CA 1
ATOM 1732 C C . PRO A 1 230 ? -3.078 22.936 8.396 1.00 34.16 230 PRO A C 1
ATOM 1734 O O . PRO A 1 230 ? -3.566 21.802 8.355 1.00 34.16 230 PRO A O 1
ATOM 1737 N N . PRO A 1 231 ? -1.773 23.130 8.678 1.00 33.28 231 PRO A N 1
ATOM 1738 C CA . PRO A 1 231 ? -0.862 22.057 9.082 1.00 33.28 231 PRO A CA 1
ATOM 1739 C C . PRO A 1 231 ? -1.232 21.482 10.467 1.00 33.28 231 PRO A C 1
ATOM 1741 O O . PRO A 1 231 ? -1.954 22.130 11.235 1.00 33.28 231 PRO A O 1
ATOM 1744 N N . PRO A 1 232 ? -0.740 20.275 10.821 1.00 35.84 232 PRO A N 1
ATOM 1745 C CA . PRO A 1 232 ? -1.083 19.575 12.057 1.00 35.84 232 PRO A CA 1
ATOM 1746 C C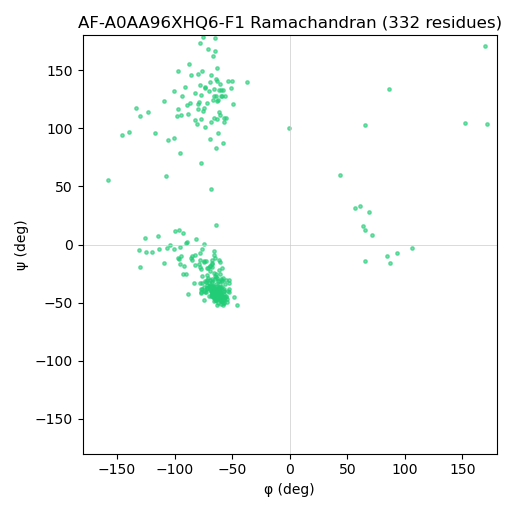 . PRO A 1 232 ? -0.336 20.177 13.253 1.00 35.84 232 PRO A C 1
ATOM 1748 O O . PRO A 1 232 ? 0.578 19.589 13.815 1.00 35.84 232 PRO A O 1
ATOM 1751 N N . SER A 1 233 ? -0.724 21.384 13.633 1.00 39.25 233 SER A N 1
ATOM 1752 C CA . SER A 1 233 ? -0.435 21.986 14.931 1.00 39.25 233 SER A CA 1
ATOM 1753 C C . SER A 1 233 ? -1.461 23.083 15.191 1.00 39.25 233 SER A C 1
ATOM 1755 O O . SER A 1 233 ? -1.132 24.246 15.398 1.00 39.25 233 SER A O 1
ATOM 1757 N N . THR A 1 234 ? -2.738 22.718 15.141 1.00 34.50 234 THR A N 1
ATOM 1758 C CA . THR A 1 234 ? -3.766 23.458 15.867 1.00 34.50 234 THR A CA 1
ATOM 1759 C C . THR A 1 234 ? -4.149 22.605 17.060 1.00 34.50 234 THR A C 1
ATOM 1761 O O . THR A 1 234 ? -5.043 21.767 17.010 1.00 34.50 234 THR A O 1
ATOM 1764 N N . VAL A 1 235 ? -3.437 22.824 18.167 1.00 36.59 235 VAL A N 1
ATOM 1765 C CA . VAL A 1 235 ? -4.082 22.690 19.470 1.00 36.59 235 VAL A CA 1
ATOM 1766 C C . VAL A 1 235 ? -5.257 23.659 19.397 1.00 36.59 235 VAL A C 1
ATOM 1768 O O . VAL A 1 235 ? -5.054 24.873 19.377 1.00 36.59 235 VAL A O 1
ATOM 1771 N N . LEU A 1 236 ? -6.474 23.132 19.256 1.00 38.19 236 LEU A N 1
ATOM 1772 C CA . LEU A 1 236 ? -7.693 23.897 19.492 1.00 38.19 236 LEU A CA 1
ATOM 1773 C C . LEU A 1 236 ? -7.685 24.270 20.976 1.00 38.19 236 LEU A C 1
ATOM 1775 O O . LEU A 1 236 ? -8.220 23.564 21.829 1.00 38.19 236 LEU A O 1
ATOM 1779 N N . ALA A 1 237 ? -6.980 25.353 21.290 1.00 32.47 237 ALA A N 1
ATOM 1780 C CA . ALA A 1 237 ? -6.978 25.954 22.602 1.00 32.47 237 ALA A CA 1
ATOM 1781 C C . ALA A 1 237 ? -8.391 26.489 22.861 1.00 32.47 237 ALA A C 1
ATOM 1783 O O . ALA A 1 237 ? -8.827 27.457 22.245 1.00 32.47 237 ALA A O 1
ATOM 1784 N N . GLY A 1 238 ? -9.111 25.827 23.766 1.00 34.53 238 GLY A N 1
ATOM 1785 C CA . GLY A 1 238 ? -10.287 26.395 24.427 1.00 34.53 238 GLY A CA 1
ATOM 1786 C C . GLY A 1 238 ? -11.664 25.885 23.998 1.00 34.53 238 GLY A C 1
ATOM 1787 O O . GLY A 1 238 ? -12.649 26.277 24.620 1.00 34.53 238 GLY A O 1
ATOM 1788 N N . SER A 1 239 ? -11.797 24.991 23.016 1.00 35.59 239 SER A N 1
ATOM 1789 C CA . SER A 1 239 ? -13.127 24.482 22.644 1.00 35.59 239 SER A CA 1
ATOM 1790 C C . SER A 1 239 ? -13.565 23.377 23.609 1.00 35.59 239 SER A C 1
ATOM 1792 O O . SER A 1 239 ? -13.107 22.237 23.520 1.00 35.59 239 SER A O 1
ATOM 1794 N N . LYS A 1 240 ? -14.473 23.698 24.541 1.00 40.66 240 LYS A N 1
ATOM 1795 C CA . LYS A 1 240 ? -15.269 22.684 25.247 1.00 40.66 240 LYS A CA 1
ATOM 1796 C C . LYS A 1 240 ? -15.991 21.846 24.192 1.00 40.66 240 LYS A C 1
ATOM 1798 O O . LYS A 1 240 ? -16.911 22.329 23.538 1.00 40.66 240 LYS A O 1
ATOM 1803 N N . TRP A 1 241 ? -15.556 20.604 24.020 1.00 41.03 241 TRP A N 1
ATOM 1804 C CA . TRP A 1 241 ? -16.249 19.645 23.173 1.00 41.03 241 TRP A CA 1
ATOM 1805 C C . TRP A 1 241 ? -17.662 19.419 23.728 1.00 41.03 241 TRP A C 1
ATOM 1807 O O . TRP A 1 241 ? -17.804 19.232 24.942 1.00 41.03 241 TRP A O 1
ATOM 1817 N N . PRO A 1 242 ? -18.715 19.446 22.889 1.00 44.50 242 PRO A N 1
ATOM 1818 C CA . PRO A 1 242 ? -20.053 19.121 23.352 1.00 44.50 242 PRO A CA 1
ATOM 1819 C C . PRO A 1 242 ? -20.063 17.689 23.893 1.00 44.50 242 PRO A C 1
ATOM 1821 O O . PRO A 1 242 ? -19.530 16.760 23.281 1.00 44.50 242 PRO A O 1
ATOM 1824 N N . ARG A 1 243 ? -20.656 17.518 25.077 1.00 47.06 243 ARG A N 1
ATOM 1825 C CA . ARG A 1 243 ? -20.808 16.218 25.730 1.00 47.06 243 ARG A CA 1
ATOM 1826 C C . ARG A 1 243 ? -21.661 15.330 24.828 1.00 47.06 243 ARG A C 1
ATOM 1828 O O . ARG A 1 243 ? -22.842 15.605 24.643 1.00 47.06 243 ARG A O 1
ATOM 1835 N N . TRP A 1 244 ? -21.077 14.265 24.284 1.00 44.91 244 TRP A N 1
ATOM 1836 C CA . TRP A 1 244 ? -21.833 13.269 23.528 1.00 44.91 244 TRP A CA 1
ATOM 1837 C C . TRP A 1 244 ? -22.903 12.646 24.440 1.00 44.91 244 TRP A C 1
ATOM 1839 O O . TRP A 1 244 ? -22.579 11.958 25.408 1.00 44.91 244 TRP A O 1
ATOM 1849 N N . SER A 1 245 ? -24.176 12.927 24.162 1.00 48.47 245 SER A N 1
ATOM 1850 C CA . SER A 1 245 ? -25.321 12.618 25.034 1.00 48.47 245 SER A CA 1
ATOM 1851 C C . SER A 1 245 ? -26.094 11.348 24.646 1.00 48.47 245 SER A C 1
ATOM 1853 O O . SER A 1 245 ? -27.137 11.060 25.225 1.00 48.47 245 SER A O 1
ATOM 1855 N N . GLY A 1 246 ? -25.555 10.529 23.738 1.00 45.53 246 GLY A N 1
ATOM 1856 C CA . GLY A 1 246 ? -26.225 9.322 23.246 1.00 45.53 246 GLY A CA 1
ATOM 1857 C C . GLY A 1 246 ? -27.166 9.627 22.074 1.00 45.53 246 GLY A C 1
ATOM 1858 O O . GLY A 1 246 ? -27.897 10.610 22.071 1.00 45.53 246 GLY A O 1
ATOM 1859 N N . GLY A 1 247 ? -27.075 8.810 21.021 1.00 43.34 247 GLY A N 1
ATOM 1860 C CA . GLY A 1 247 ? -27.662 9.098 19.709 1.00 43.34 247 GLY A CA 1
ATOM 1861 C C . GLY A 1 247 ? -29.195 9.086 19.661 1.00 43.34 247 GLY A C 1
ATOM 1862 O O . GLY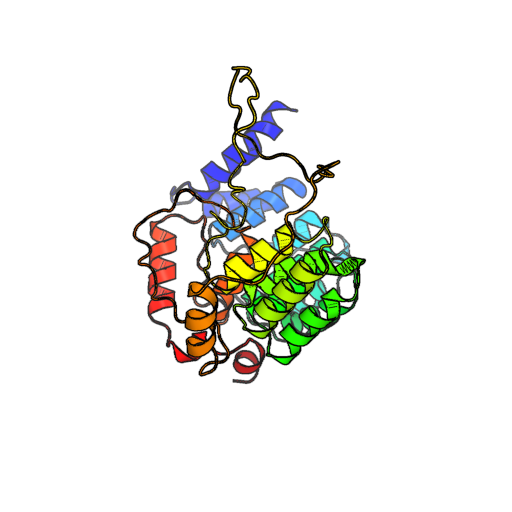 A 1 247 ? -29.843 8.263 20.303 1.00 43.34 247 GLY A O 1
ATOM 1863 N N . GLY A 1 248 ? -29.759 9.963 18.824 1.00 43.34 248 GLY A N 1
ATOM 1864 C CA . GLY A 1 248 ? -31.186 9.998 18.497 1.00 43.34 248 GLY A CA 1
ATOM 1865 C C . GLY A 1 248 ? -31.700 8.750 17.745 1.00 43.34 248 GLY A C 1
ATOM 1866 O O . GLY A 1 248 ? -30.930 7.853 17.389 1.00 43.34 248 GLY A O 1
ATOM 1867 N N . PRO A 1 249 ? -33.011 8.676 17.446 1.00 41.72 249 PRO A N 1
ATOM 1868 C CA . PRO A 1 249 ? -33.710 7.459 16.996 1.00 41.72 249 PRO A CA 1
ATOM 1869 C C . PRO A 1 249 ? -33.180 6.802 15.700 1.00 41.72 249 PRO A C 1
ATOM 1871 O O . PRO A 1 249 ? -33.382 5.602 15.485 1.00 41.72 249 PRO A O 1
ATOM 1874 N N . GLY A 1 250 ? -32.438 7.531 14.857 1.00 45.84 250 GLY A N 1
ATOM 1875 C CA . GLY A 1 250 ? -31.756 6.967 13.680 1.00 45.84 250 GLY A CA 1
ATOM 1876 C C . GLY A 1 250 ? -30.601 6.004 14.011 1.00 45.84 250 GLY A C 1
ATOM 1877 O O . GLY A 1 250 ? -30.218 5.177 13.184 1.00 45.84 250 GLY A O 1
ATOM 1878 N N . PHE A 1 251 ? -30.061 6.062 15.232 1.00 44.16 251 PHE A N 1
ATOM 1879 C CA . PHE A 1 251 ? -28.900 5.275 15.660 1.00 44.16 251 PHE A CA 1
ATOM 1880 C C . PHE A 1 251 ? -29.259 3.809 15.974 1.00 44.16 251 PHE A C 1
ATOM 1882 O O . PHE A 1 251 ? -28.556 2.880 15.561 1.00 44.16 251 PHE A O 1
ATOM 1889 N N . ALA A 1 252 ? -30.397 3.583 16.642 1.00 44.88 252 ALA A N 1
ATOM 1890 C CA . ALA A 1 252 ? -30.869 2.255 17.049 1.00 44.88 252 ALA A CA 1
ATOM 1891 C C . ALA A 1 252 ? -31.308 1.385 15.854 1.00 44.88 252 ALA A C 1
ATOM 1893 O O . ALA A 1 252 ? -31.031 0.186 15.791 1.00 44.88 252 ALA A O 1
ATOM 1894 N N . SER A 1 253 ? -31.923 2.000 14.845 1.00 41.69 253 SER A N 1
ATOM 1895 C CA . SER A 1 253 ? -32.435 1.321 13.646 1.00 41.69 253 SER A CA 1
ATOM 1896 C C . SER A 1 253 ? -31.340 0.962 12.626 1.00 41.69 253 SER A C 1
ATOM 1898 O O . SER A 1 253 ? -31.524 0.072 11.788 1.00 41.69 253 SER A O 1
ATOM 1900 N N . ALA A 1 254 ? -30.169 1.599 12.704 1.00 41.09 254 ALA A N 1
ATOM 1901 C CA . ALA A 1 254 ? -28.981 1.184 11.963 1.00 41.09 254 ALA A CA 1
ATOM 1902 C C . ALA A 1 254 ? -28.219 0.050 12.684 1.00 41.09 254 ALA A C 1
ATOM 1904 O O . ALA A 1 254 ? -27.660 -0.819 12.023 1.00 41.09 254 ALA A O 1
ATOM 1905 N N . SER A 1 255 ? -28.216 0.012 14.025 1.00 41.84 255 SER A N 1
ATOM 1906 C CA . SER A 1 255 ? -27.592 -1.052 14.840 1.00 41.84 255 SER A CA 1
ATOM 1907 C C . SER A 1 255 ? -28.155 -2.455 14.534 1.00 41.84 255 SER A C 1
ATOM 1909 O O . SER A 1 255 ? -27.402 -3.348 14.144 1.00 41.84 255 SER A O 1
ATOM 1911 N N . ASN A 1 256 ? -29.483 -2.631 14.562 1.00 42.88 256 ASN A N 1
ATOM 1912 C CA . ASN A 1 256 ? -30.118 -3.949 14.380 1.00 42.88 256 ASN A CA 1
ATOM 1913 C C . ASN A 1 256 ? -29.896 -4.590 12.996 1.00 42.88 256 ASN A C 1
ATOM 1915 O O . ASN A 1 256 ? -29.909 -5.811 12.876 1.00 42.88 256 ASN A O 1
ATOM 1919 N N . ARG A 1 257 ? -29.644 -3.801 11.941 1.00 45.81 257 ARG A N 1
ATOM 1920 C CA . ARG A 1 257 ? -29.349 -4.332 10.594 1.00 45.81 257 ARG A CA 1
ATOM 1921 C C . ARG A 1 257 ? -27.914 -4.857 10.437 1.00 45.81 257 ARG A C 1
ATOM 1923 O O . ARG A 1 257 ? -27.633 -5.540 9.457 1.00 45.81 257 ARG A O 1
ATOM 1930 N N . ARG A 1 258 ? -27.011 -4.554 11.378 1.00 47.34 258 ARG A N 1
ATOM 1931 C CA . ARG A 1 258 ? -25.562 -4.822 11.278 1.00 47.34 258 ARG A CA 1
ATOM 1932 C C . ARG A 1 258 ? -25.111 -6.134 11.940 1.00 47.34 258 ARG A C 1
ATOM 1934 O O . ARG A 1 258 ? -24.044 -6.638 11.599 1.00 47.34 258 ARG A O 1
ATOM 1941 N N . ALA A 1 259 ? -25.928 -6.724 12.816 1.00 48.06 259 ALA A N 1
ATOM 1942 C CA . ALA A 1 259 ? -25.571 -7.923 13.585 1.00 48.06 259 ALA A CA 1
ATOM 1943 C C . ALA A 1 259 ? -25.457 -9.218 12.749 1.00 48.06 259 ALA A C 1
ATOM 1945 O O . ALA A 1 259 ? -24.747 -10.137 13.142 1.00 48.06 259 ALA A O 1
ATOM 1946 N N . ALA A 1 260 ? -26.105 -9.301 11.580 1.00 42.03 260 ALA A N 1
ATOM 1947 C CA . ALA A 1 260 ? -26.216 -10.559 10.830 1.00 42.03 260 ALA A CA 1
ATOM 1948 C C . ALA A 1 260 ? -24.998 -10.915 9.949 1.00 42.03 260 ALA A C 1
ATOM 1950 O O . ALA A 1 260 ? -24.867 -12.064 9.541 1.00 42.03 260 ALA A O 1
ATOM 1951 N N . THR A 1 261 ? -24.116 -9.961 9.621 1.00 49.78 261 THR A N 1
ATOM 1952 C CA . THR A 1 261 ? -23.007 -10.190 8.666 1.00 49.78 261 THR A CA 1
ATOM 1953 C C . THR A 1 261 ? -21.612 -9.877 9.199 1.00 49.78 261 THR A C 1
ATOM 1955 O O . THR A 1 261 ? -20.642 -10.102 8.482 1.00 49.78 261 THR A O 1
ATOM 1958 N N . GLY A 1 262 ? -21.467 -9.305 10.400 1.00 53.84 262 GLY A N 1
ATOM 1959 C CA . GLY A 1 262 ? -20.164 -8.907 10.966 1.00 53.84 262 GLY A CA 1
ATOM 1960 C C . GLY A 1 262 ? -19.421 -7.777 10.216 1.00 53.84 262 GLY A C 1
ATOM 1961 O O . GLY A 1 262 ? -18.499 -7.172 10.763 1.00 53.84 262 GLY A O 1
ATOM 1962 N N . MET A 1 263 ? -19.834 -7.439 8.989 1.00 49.75 263 MET A N 1
ATOM 1963 C CA . MET A 1 263 ? -19.431 -6.249 8.231 1.00 49.75 263 MET A CA 1
ATOM 1964 C C . MET A 1 263 ? -20.512 -5.173 8.313 1.00 49.75 263 MET A C 1
ATOM 1966 O O . MET A 1 263 ? -21.687 -5.448 8.063 1.00 49.75 263 MET A O 1
ATOM 1970 N N . ALA A 1 264 ? -20.100 -3.936 8.606 1.00 47.25 264 ALA A N 1
ATOM 1971 C CA . ALA A 1 264 ? -21.001 -2.788 8.708 1.00 47.25 264 ALA A CA 1
ATOM 1972 C C . ALA A 1 264 ? -21.489 -2.284 7.333 1.00 47.25 264 ALA A C 1
ATOM 1974 O O . ALA A 1 264 ? -22.477 -1.555 7.259 1.00 47.25 264 ALA A O 1
ATOM 1975 N N . CYS A 1 265 ? -20.845 -2.707 6.239 1.00 40.84 265 CYS A N 1
ATOM 1976 C CA . CYS A 1 265 ? -21.157 -2.259 4.885 1.00 40.84 265 CYS A CA 1
ATOM 1977 C C . CYS A 1 265 ? -22.007 -3.284 4.108 1.00 40.84 265 CYS A C 1
ATOM 1979 O O . CYS A 1 265 ? -21.471 -4.117 3.384 1.00 40.84 265 CYS A O 1
ATOM 1981 N N . ARG A 1 266 ? -23.339 -3.159 4.167 1.00 34.75 266 ARG A N 1
ATOM 1982 C CA . ARG A 1 266 ? -24.217 -3.429 3.006 1.00 34.75 266 ARG A CA 1
ATOM 1983 C C . ARG A 1 266 ? -24.744 -2.095 2.472 1.00 34.75 266 ARG A C 1
ATOM 1985 O O . ARG A 1 266 ? -25.940 -1.832 2.479 1.00 34.75 266 ARG A O 1
ATOM 1992 N N . GLY A 1 267 ? -23.835 -1.211 2.070 1.00 31.53 267 GLY A N 1
ATOM 1993 C CA . GLY A 1 267 ? -24.193 -0.061 1.242 1.00 31.53 267 GLY A CA 1
ATOM 1994 C C . GLY A 1 267 ? -24.264 -0.519 -0.210 1.00 31.53 267 GLY A C 1
ATOM 1995 O O . GLY A 1 267 ? -23.344 -1.193 -0.670 1.00 31.53 267 GLY A O 1
ATOM 1996 N N . HIS A 1 268 ? -25.343 -0.195 -0.925 1.00 25.08 268 HIS A N 1
ATOM 1997 C CA . HIS A 1 268 ? -25.411 -0.423 -2.369 1.00 25.08 268 HIS A CA 1
ATOM 1998 C C . HIS A 1 268 ? -24.165 0.157 -3.061 1.00 25.08 268 HIS A C 1
ATOM 2000 O O . HIS A 1 268 ? -23.731 1.250 -2.677 1.00 25.08 268 HIS A O 1
ATOM 2006 N N . PRO A 1 269 ? -23.595 -0.529 -4.072 1.00 27.92 269 PRO A N 1
ATOM 2007 C CA . PRO A 1 269 ? -22.526 0.042 -4.877 1.00 27.92 269 PRO A CA 1
ATOM 2008 C C . PRO A 1 269 ? -23.051 1.343 -5.482 1.00 27.92 269 PRO A C 1
ATOM 2010 O O . PRO A 1 269 ? -23.941 1.336 -6.332 1.00 27.92 269 PRO A O 1
ATOM 2013 N N . ARG A 1 270 ? -22.553 2.482 -4.992 1.00 25.84 270 ARG A N 1
ATOM 2014 C CA . ARG A 1 270 ? -22.845 3.769 -5.617 1.00 25.84 270 ARG A CA 1
ATOM 2015 C C . ARG A 1 270 ? -22.247 3.709 -7.025 1.00 25.84 270 ARG A C 1
ATOM 2017 O O . ARG A 1 270 ? -21.054 3.424 -7.137 1.00 25.84 270 ARG A O 1
ATOM 2024 N N . PRO A 1 271 ? -23.032 3.934 -8.091 1.00 23.59 271 PRO A N 1
ATOM 2025 C CA . PRO A 1 271 ? -22.486 3.961 -9.437 1.00 23.59 271 PRO A CA 1
ATOM 2026 C C . PRO A 1 271 ? -21.405 5.046 -9.509 1.00 23.59 271 PRO A C 1
ATOM 2028 O O . PRO A 1 271 ? -21.643 6.193 -9.133 1.00 23.59 271 PRO A O 1
ATOM 2031 N N . CYS A 1 272 ? -20.216 4.681 -9.994 1.00 29.44 272 CYS A N 1
ATOM 2032 C CA . CYS A 1 272 ? -19.044 5.553 -10.150 1.00 29.44 272 CYS A CA 1
ATOM 2033 C C . CYS A 1 272 ? -19.241 6.711 -11.157 1.00 29.44 272 CYS A C 1
ATOM 2035 O O . CYS A 1 272 ? -18.266 7.291 -11.622 1.00 29.44 272 CYS A O 1
ATOM 2037 N N . SER A 1 273 ? -20.474 7.048 -11.541 1.00 24.45 273 SER A N 1
ATOM 2038 C CA . SER A 1 273 ? -20.779 8.029 -12.587 1.00 24.45 273 SER A CA 1
ATOM 2039 C C . SER A 1 273 ? -20.909 9.472 -12.089 1.00 24.45 273 SER A C 1
ATOM 2041 O O . SER A 1 273 ? -21.156 10.363 -12.899 1.00 24.45 273 SER A O 1
ATOM 2043 N N . ARG A 1 274 ? -20.709 9.746 -10.793 1.00 22.45 274 ARG A N 1
ATOM 2044 C CA . ARG A 1 274 ? -20.624 11.118 -10.268 1.00 22.45 274 ARG A CA 1
ATOM 2045 C C . ARG A 1 274 ? -19.302 11.337 -9.530 1.00 22.45 274 ARG A C 1
ATOM 2047 O O . ARG A 1 274 ? -19.116 10.731 -8.476 1.00 22.45 274 ARG A O 1
ATOM 2054 N N . PRO A 1 275 ? -18.401 12.202 -10.031 1.00 27.20 275 PRO A N 1
ATOM 2055 C CA . PRO A 1 275 ? -17.269 12.658 -9.242 1.00 27.20 275 PRO A CA 1
ATOM 2056 C C . PRO A 1 275 ? -17.815 13.543 -8.117 1.00 27.20 275 PRO A C 1
ATOM 2058 O O . PRO A 1 275 ? -18.275 14.657 -8.347 1.00 27.20 275 PRO A O 1
ATOM 2061 N N . SER A 1 276 ? -17.830 13.021 -6.894 1.00 27.34 276 SER A N 1
ATOM 2062 C CA . SER A 1 276 ? -18.014 13.838 -5.701 1.00 27.34 276 SER A CA 1
ATOM 2063 C C . SER A 1 276 ? -16.745 14.656 -5.476 1.00 27.34 276 SER A C 1
ATOM 2065 O O . SER A 1 276 ? -15.661 14.096 -5.322 1.00 27.34 276 SER A O 1
ATOM 2067 N N . THR A 1 277 ? -16.893 15.974 -5.443 1.00 27.69 277 THR A N 1
ATOM 2068 C CA . THR A 1 277 ? -15.891 17.006 -5.136 1.00 27.69 277 THR A CA 1
ATOM 2069 C C . THR A 1 277 ? -15.449 16.994 -3.661 1.00 27.69 277 THR A C 1
ATOM 2071 O O . THR A 1 277 ? -15.399 18.028 -3.008 1.00 27.69 277 THR A O 1
ATOM 2074 N N . GLY A 1 278 ? -15.114 15.821 -3.120 1.00 26.56 278 GLY A N 1
ATOM 2075 C CA . GLY A 1 278 ? -14.611 15.649 -1.755 1.00 26.56 278 GLY A CA 1
ATOM 2076 C C . GLY A 1 278 ? -13.487 14.621 -1.729 1.00 26.56 278 GLY A C 1
ATOM 2077 O O . GLY A 1 278 ? -13.735 13.416 -1.731 1.00 26.56 278 GLY A O 1
ATOM 2078 N N . ALA A 1 279 ? -12.250 15.104 -1.770 1.00 36.94 279 ALA A N 1
ATOM 2079 C CA . ALA A 1 279 ? -11.030 14.311 -1.828 1.00 36.94 279 ALA A CA 1
ATOM 2080 C C . ALA A 1 279 ? -10.440 14.105 -0.421 1.00 36.94 279 ALA A C 1
ATOM 2082 O O . ALA A 1 279 ? -9.473 14.765 -0.070 1.00 36.94 279 ALA A O 1
ATOM 2083 N N . ASP A 1 280 ? -10.988 13.176 0.371 1.00 35.12 280 ASP A N 1
ATOM 2084 C CA . ASP A 1 280 ? -10.585 13.031 1.788 1.00 35.12 280 ASP A CA 1
ATOM 2085 C C . ASP A 1 280 ? -9.877 11.704 2.139 1.00 35.12 280 ASP A C 1
ATOM 2087 O O . ASP A 1 280 ? -9.590 11.445 3.308 1.00 35.12 280 ASP A O 1
ATOM 2091 N N . ALA A 1 281 ? -9.539 10.852 1.163 1.00 32.50 281 ALA A N 1
ATOM 2092 C CA . ALA A 1 281 ? -8.751 9.640 1.419 1.00 32.50 281 ALA A CA 1
ATOM 2093 C C . ALA A 1 281 ? -7.327 9.757 0.835 1.00 32.50 281 ALA A C 1
ATOM 2095 O O . ALA A 1 281 ? -7.186 9.947 -0.377 1.00 32.50 281 ALA A O 1
ATOM 2096 N N . PRO A 1 282 ? -6.255 9.604 1.642 1.00 30.62 282 PRO A N 1
ATOM 2097 C CA . PRO A 1 282 ? -4.901 9.524 1.108 1.00 30.62 282 PRO A CA 1
ATOM 2098 C C . PRO A 1 282 ? -4.735 8.264 0.226 1.00 30.62 282 PRO A C 1
ATOM 2100 O O . PRO A 1 282 ? -5.277 7.199 0.539 1.00 30.62 282 PRO A O 1
ATOM 2103 N N . PRO A 1 283 ? -3.976 8.363 -0.881 1.00 37.28 283 PRO A N 1
ATOM 2104 C CA . PRO A 1 283 ? -3.955 7.387 -1.981 1.00 37.28 283 PRO A CA 1
ATOM 2105 C C . PRO A 1 283 ? -3.432 5.992 -1.599 1.00 37.28 283 PRO A C 1
ATOM 2107 O O . PRO A 1 283 ? -3.864 4.999 -2.183 1.00 37.28 283 PRO A O 1
ATOM 2110 N N . SER A 1 284 ? -2.556 5.886 -0.596 1.00 40.12 284 SER A N 1
ATOM 2111 C CA . SER A 1 284 ? -1.991 4.607 -0.133 1.00 40.12 284 SER A CA 1
ATOM 2112 C C . SER A 1 284 ? -3.047 3.665 0.470 1.00 40.12 284 SER A C 1
ATOM 2114 O O . SER A 1 284 ? -2.953 2.448 0.322 1.00 40.12 284 SER A O 1
ATOM 2116 N N . GLY A 1 285 ? -4.119 4.207 1.064 1.00 38.28 285 GLY A N 1
ATOM 2117 C CA . GLY A 1 285 ? -5.250 3.418 1.574 1.00 38.28 285 GLY A CA 1
ATOM 2118 C C . GLY A 1 285 ? -6.153 2.834 0.486 1.00 38.28 285 GLY A C 1
ATOM 2119 O O . GLY A 1 285 ? -6.702 1.742 0.654 1.00 38.28 285 GLY A O 1
ATOM 2120 N N . ALA A 1 286 ? -6.296 3.533 -0.643 1.00 41.72 286 ALA A N 1
ATOM 2121 C CA . ALA A 1 286 ? -7.130 3.087 -1.757 1.00 41.72 286 ALA A CA 1
ATOM 2122 C C . ALA A 1 286 ? -6.485 1.919 -2.523 1.00 41.72 286 ALA A C 1
ATOM 2124 O O . ALA A 1 286 ? -7.173 0.949 -2.842 1.00 41.72 286 ALA A O 1
ATOM 2125 N N . GLY A 1 287 ? -5.163 1.968 -2.737 1.00 46.31 287 GLY A N 1
ATOM 2126 C CA . GLY A 1 287 ? -4.406 0.892 -3.388 1.00 46.31 287 GLY A CA 1
ATOM 2127 C C . GLY A 1 287 ? -4.439 -0.428 -2.610 1.00 46.31 287 GLY A C 1
ATOM 2128 O O . GLY A 1 287 ? -4.691 -1.477 -3.197 1.00 46.31 287 GLY A O 1
ATOM 2129 N N . LEU A 1 288 ? -4.287 -0.385 -1.280 1.00 49.66 288 LEU A N 1
ATOM 2130 C CA . LEU A 1 288 ? -4.361 -1.578 -0.421 1.00 49.66 288 LEU A CA 1
ATOM 2131 C C . LEU A 1 288 ? -5.783 -2.151 -0.304 1.00 49.66 288 LEU A C 1
ATOM 2133 O O . LEU A 1 288 ? -5.947 -3.368 -0.243 1.00 49.66 288 LEU A O 1
ATOM 2137 N N . ARG A 1 289 ? -6.827 -1.305 -0.334 1.00 45.41 289 ARG A N 1
ATOM 2138 C CA . ARG A 1 289 ? -8.221 -1.779 -0.430 1.00 45.41 289 ARG A CA 1
ATOM 2139 C C . ARG A 1 289 ? -8.521 -2.437 -1.782 1.00 45.41 289 ARG A C 1
ATOM 2141 O O . ARG A 1 289 ? -9.273 -3.408 -1.807 1.00 45.41 289 ARG A O 1
ATOM 2148 N N . ALA A 1 290 ? -7.934 -1.945 -2.875 1.00 39.69 290 ALA A N 1
ATOM 2149 C CA . ALA A 1 290 ? -8.061 -2.543 -4.208 1.00 39.69 290 ALA A CA 1
ATOM 2150 C C . ALA A 1 290 ? -7.205 -3.817 -4.380 1.00 39.69 290 ALA A C 1
ATOM 2152 O O . ALA A 1 290 ? -7.600 -4.721 -5.106 1.00 39.69 290 ALA A O 1
ATOM 2153 N N . GLY A 1 291 ? -6.092 -3.951 -3.650 1.00 42.75 291 GLY A N 1
ATOM 2154 C CA . GLY A 1 291 ? -5.241 -5.150 -3.632 1.00 42.75 291 GLY A CA 1
ATOM 2155 C C . GLY A 1 291 ? -5.887 -6.411 -3.035 1.00 42.75 291 GLY A C 1
ATOM 2156 O O . GLY A 1 291 ? -5.304 -7.485 -3.122 1.00 42.75 291 GLY A O 1
ATOM 2157 N N . ARG A 1 292 ? -7.109 -6.320 -2.481 1.00 47.16 292 ARG A N 1
ATOM 2158 C CA . ARG A 1 292 ? -7.926 -7.480 -2.061 1.00 47.16 292 ARG A CA 1
ATOM 2159 C C . ARG A 1 292 ? -8.297 -8.431 -3.207 1.00 47.16 292 ARG A C 1
ATOM 2161 O O . ARG A 1 292 ? -8.851 -9.490 -2.935 1.00 47.16 292 ARG A O 1
ATOM 2168 N N . GLN A 1 293 ? -8.111 -8.029 -4.463 1.00 48.38 293 GLN A N 1
ATOM 2169 C CA . GLN A 1 293 ? -8.878 -8.615 -5.563 1.00 48.38 293 GLN A CA 1
ATOM 2170 C C . GLN A 1 293 ? -8.214 -9.804 -6.261 1.00 48.38 293 GLN A C 1
ATOM 2172 O O . GLN A 1 293 ? -8.947 -10.638 -6.770 1.00 48.38 293 GLN A O 1
ATOM 2177 N N . GLU A 1 294 ? -6.887 -9.931 -6.244 1.00 48.38 294 GLU A N 1
ATOM 2178 C CA . GLU A 1 294 ? -6.079 -11.095 -6.671 1.00 48.38 294 GLU A CA 1
ATOM 2179 C C . GLU A 1 294 ? -4.596 -10.658 -6.696 1.00 48.38 294 GLU A C 1
ATOM 2181 O O . GLU A 1 294 ? -4.348 -9.456 -6.553 1.00 48.38 294 GLU A O 1
ATOM 2186 N N . PRO A 1 295 ? -3.592 -11.545 -6.877 1.00 46.94 295 PRO A N 1
ATOM 2187 C CA . PRO A 1 295 ? -2.187 -11.142 -6.864 1.00 46.94 295 PRO A CA 1
ATOM 2188 C C . PRO A 1 295 ? -1.887 -10.302 -8.106 1.00 46.94 295 PRO A C 1
ATOM 2190 O O . PRO A 1 295 ? -1.564 -10.826 -9.168 1.00 46.94 295 PRO A O 1
ATOM 2193 N N . GLY A 1 296 ? -2.046 -8.986 -7.999 1.00 53.03 296 GLY A N 1
ATOM 2194 C CA . GLY A 1 296 ? -1.799 -8.054 -9.094 1.00 53.03 296 GLY A CA 1
ATOM 2195 C C . GLY A 1 296 ? -2.729 -8.183 -10.309 1.00 53.03 296 GLY A C 1
ATOM 2196 O O . GLY A 1 296 ? -2.418 -7.586 -11.334 1.00 53.03 296 GLY A O 1
ATOM 2197 N N . ALA A 1 297 ? -3.850 -8.919 -10.241 1.00 49.12 297 ALA A N 1
ATOM 2198 C CA . ALA A 1 297 ? -4.719 -9.091 -11.415 1.00 49.12 297 ALA A CA 1
ATOM 2199 C C . ALA A 1 297 ? -5.422 -7.786 -11.813 1.00 49.12 297 ALA A C 1
ATOM 2201 O O . ALA A 1 297 ? -5.578 -7.511 -13.000 1.00 49.12 297 ALA A O 1
ATOM 2202 N N . CYS A 1 298 ? -5.827 -6.970 -10.834 1.00 58.38 298 CYS A N 1
ATOM 2203 C CA . CYS A 1 298 ? -6.457 -5.671 -11.065 1.00 58.38 298 CYS A CA 1
ATOM 2204 C C . CYS A 1 298 ? -6.055 -4.671 -9.976 1.00 58.38 298 CYS A C 1
ATOM 2206 O O . CYS A 1 298 ? -6.685 -4.583 -8.925 1.00 58.38 298 CYS A O 1
ATOM 2208 N N . GLN A 1 299 ? -5.013 -3.884 -10.230 1.00 68.62 299 GLN A N 1
ATOM 2209 C CA . GLN A 1 299 ? -4.762 -2.668 -9.461 1.00 68.62 299 GLN A CA 1
ATOM 2210 C C . GLN A 1 299 ? -5.564 -1.541 -10.114 1.00 68.62 299 GLN A C 1
ATOM 2212 O O . GLN A 1 299 ? -5.383 -1.293 -11.300 1.00 68.62 299 GLN A O 1
ATOM 2217 N N . VAL A 1 300 ? -6.462 -0.881 -9.376 1.00 71.38 300 VAL A N 1
ATOM 2218 C CA . VAL A 1 300 ? -7.153 0.318 -9.877 1.00 71.38 300 VAL A CA 1
ATOM 2219 C C . VAL A 1 300 ? -6.387 1.543 -9.401 1.00 71.38 300 VAL A C 1
ATOM 2221 O O . VAL A 1 300 ? -6.360 1.838 -8.206 1.00 71.38 300 VAL A O 1
ATOM 2224 N N . ASP A 1 301 ? -5.764 2.259 -10.329 1.00 74.50 301 ASP A N 1
ATOM 2225 C CA . ASP A 1 301 ? -5.096 3.515 -10.013 1.00 74.50 301 ASP A CA 1
ATOM 2226 C C . ASP A 1 301 ? -6.125 4.648 -9.977 1.00 74.50 301 ASP A C 1
ATOM 2228 O O . ASP A 1 301 ? -6.598 5.119 -11.010 1.00 74.50 301 ASP A O 1
ATOM 2232 N N . THR A 1 302 ? -6.456 5.140 -8.783 1.00 73.56 302 THR A N 1
ATOM 2233 C CA . THR A 1 302 ? -7.432 6.227 -8.596 1.00 73.56 302 THR A CA 1
ATOM 2234 C C . THR A 1 302 ? -6.991 7.572 -9.181 1.00 73.56 302 THR A C 1
ATOM 2236 O O . THR A 1 302 ? -7.793 8.500 -9.231 1.00 73.56 302 THR A O 1
ATOM 2239 N N . ARG A 1 303 ? -5.736 7.699 -9.623 1.00 71.69 303 ARG A N 1
ATOM 2240 C CA . ARG A 1 303 ? -5.186 8.886 -10.295 1.00 71.69 303 ARG A CA 1
ATOM 2241 C C . ARG A 1 303 ? -4.826 8.630 -11.759 1.00 71.69 303 ARG A C 1
ATOM 2243 O O . ARG A 1 303 ? -4.406 9.560 -12.441 1.00 71.69 303 ARG A O 1
ATOM 2250 N N . GLY A 1 304 ? -4.975 7.393 -12.228 1.00 68.44 304 GLY A N 1
ATOM 2251 C CA . GLY A 1 304 ? -4.768 7.030 -13.622 1.00 68.44 304 GLY A CA 1
ATOM 2252 C C . GLY A 1 304 ? -5.781 7.694 -14.556 1.00 68.44 304 GLY A C 1
ATOM 2253 O O . GLY A 1 304 ? -6.822 8.199 -14.141 1.00 68.44 304 GLY A O 1
ATOM 2254 N N . TRP A 1 305 ? -5.494 7.646 -15.852 1.00 75.50 305 TRP A N 1
ATOM 2255 C CA . TRP A 1 305 ? -6.430 8.081 -16.885 1.00 75.50 305 TRP A CA 1
ATOM 2256 C C . TRP A 1 305 ? -7.784 7.388 -16.756 1.00 75.50 305 TRP A C 1
ATOM 2258 O O . TRP A 1 305 ? -7.837 6.173 -16.579 1.00 75.50 305 TRP A O 1
ATOM 2268 N N . CYS A 1 306 ? -8.883 8.116 -16.975 1.00 78.88 306 CYS A N 1
ATOM 2269 C CA . CYS A 1 306 ? -10.235 7.546 -16.948 1.00 78.88 306 CYS A CA 1
ATOM 2270 C C . CYS A 1 306 ? -10.380 6.319 -17.869 1.00 78.88 306 CYS A C 1
ATOM 2272 O O . CYS A 1 306 ? -11.139 5.397 -17.577 1.00 78.88 306 CYS A O 1
ATOM 2274 N N . GLY A 1 307 ? -9.672 6.288 -19.006 1.00 77.50 307 GLY A N 1
ATOM 2275 C CA . GLY A 1 307 ? -9.609 5.113 -19.883 1.00 77.50 307 GLY A CA 1
ATOM 2276 C C . GLY A 1 307 ? -8.978 3.901 -19.193 1.00 77.50 307 GLY A C 1
ATOM 2277 O O . GLY A 1 307 ? -9.586 2.831 -19.158 1.00 77.50 307 GLY A O 1
ATOM 2278 N N . HIS A 1 308 ? -7.812 4.098 -18.578 1.00 74.00 308 HIS A N 1
ATOM 2279 C CA . HIS A 1 308 ? -7.078 3.068 -17.846 1.00 74.00 308 HIS A CA 1
ATOM 2280 C C . HIS A 1 308 ? -7.845 2.595 -16.606 1.00 74.00 308 HIS A C 1
ATOM 2282 O O . HIS A 1 308 ? -8.052 1.400 -16.433 1.00 74.00 308 HIS A O 1
ATOM 2288 N N . GLN A 1 309 ? -8.388 3.526 -15.820 1.00 81.38 309 GLN A N 1
ATOM 2289 C CA . GLN A 1 309 ? -9.259 3.238 -14.682 1.00 81.38 309 GLN A CA 1
ATOM 2290 C C . GLN A 1 309 ? -10.465 2.395 -15.082 1.00 81.38 309 GLN A C 1
ATOM 2292 O O . GLN A 1 309 ? -10.786 1.421 -14.412 1.00 81.38 309 GLN A O 1
ATOM 2297 N N . ARG A 1 310 ? -11.136 2.731 -16.192 1.00 80.00 310 ARG A N 1
ATOM 2298 C CA . ARG A 1 310 ? -12.268 1.939 -16.692 1.00 80.00 310 ARG A CA 1
ATOM 2299 C C . ARG A 1 310 ? -11.838 0.552 -17.144 1.00 80.00 310 ARG A C 1
ATOM 2301 O O . ARG A 1 310 ? -12.573 -0.395 -16.893 1.00 80.00 310 ARG A O 1
ATOM 2308 N N . ALA A 1 311 ? -10.684 0.416 -17.794 1.00 78.25 311 ALA A N 1
ATOM 2309 C CA . ALA A 1 311 ? -10.148 -0.889 -18.168 1.00 78.25 311 ALA A CA 1
ATOM 2310 C C . ALA A 1 311 ? -9.837 -1.739 -16.922 1.00 78.25 311 ALA A C 1
ATOM 2312 O O . ALA A 1 311 ? -10.303 -2.873 -16.836 1.00 78.25 311 ALA A O 1
ATOM 2313 N N . GLN A 1 312 ? -9.160 -1.160 -15.926 1.00 80.81 312 GLN A N 1
ATOM 2314 C CA . GLN A 1 312 ? -8.856 -1.799 -14.642 1.00 80.81 312 GLN A CA 1
ATOM 2315 C C . GLN A 1 312 ? -10.130 -2.184 -13.876 1.00 80.81 312 GLN A C 1
ATOM 2317 O O . GLN A 1 312 ? -10.242 -3.302 -13.391 1.00 80.81 312 GLN A O 1
ATOM 2322 N N . LEU A 1 313 ? -11.126 -1.295 -13.811 1.00 78.75 313 LEU A N 1
ATOM 2323 C CA . LEU A 1 313 ? -12.410 -1.560 -13.154 1.00 78.75 313 LEU A CA 1
ATOM 2324 C C . LEU A 1 313 ? -13.234 -2.628 -13.879 1.00 78.75 313 LEU A C 1
ATOM 2326 O O . LEU A 1 313 ? -13.917 -3.409 -13.226 1.00 78.75 313 LEU A O 1
ATOM 2330 N N . ARG A 1 314 ? -13.187 -2.683 -15.215 1.00 81.38 314 ARG A N 1
ATOM 2331 C CA . ARG A 1 314 ? -13.842 -3.751 -15.989 1.00 81.38 314 ARG A CA 1
ATOM 2332 C C . ARG A 1 314 ? -13.168 -5.096 -15.754 1.00 81.38 314 ARG A C 1
ATOM 2334 O O . ARG A 1 314 ? -13.870 -6.079 -15.551 1.00 81.38 314 ARG A O 1
ATOM 2341 N N . ALA A 1 315 ? -11.837 -5.122 -15.749 1.00 77.75 315 ALA A N 1
ATOM 2342 C CA . ALA A 1 315 ? -11.077 -6.317 -15.412 1.00 77.75 315 ALA A CA 1
ATOM 2343 C C . ALA A 1 315 ? -11.398 -6.779 -13.976 1.00 77.75 315 ALA A C 1
ATOM 2345 O O . ALA A 1 315 ? -11.675 -7.954 -13.762 1.00 77.75 315 ALA A O 1
ATOM 2346 N N . ALA A 1 316 ? -11.496 -5.842 -13.025 1.00 76.25 316 ALA A N 1
ATOM 2347 C CA . ALA A 1 316 ? -11.869 -6.121 -11.639 1.00 76.25 316 ALA A CA 1
ATOM 2348 C C . ALA A 1 316 ? -13.309 -6.636 -11.508 1.00 76.25 316 ALA A C 1
ATOM 2350 O O . ALA A 1 316 ? -13.581 -7.560 -10.747 1.00 76.25 316 ALA A O 1
ATOM 2351 N N . GLY A 1 317 ? -14.246 -6.052 -12.261 1.00 74.06 317 GLY A N 1
ATOM 2352 C CA . GLY A 1 317 ? -15.657 -6.442 -12.261 1.00 74.06 317 GLY A CA 1
ATOM 2353 C C . GLY A 1 317 ? -15.922 -7.829 -12.851 1.00 74.06 317 GLY A C 1
ATOM 2354 O O . GLY A 1 317 ? -16.983 -8.392 -12.601 1.00 74.06 317 GLY A O 1
ATOM 2355 N N . ALA A 1 318 ? -14.970 -8.392 -13.601 1.00 73.06 318 ALA A N 1
ATOM 2356 C CA . ALA A 1 318 ? -15.037 -9.766 -14.094 1.00 73.06 318 ALA A CA 1
ATOM 2357 C C . ALA A 1 318 ? -14.681 -10.816 -13.018 1.00 73.06 318 ALA A C 1
ATOM 2359 O O . ALA A 1 318 ? -14.834 -12.013 -13.260 1.00 73.06 318 ALA A O 1
ATOM 2360 N N . LEU A 1 319 ? -14.216 -10.393 -11.835 1.00 67.31 319 LEU A N 1
ATOM 2361 C CA . LEU A 1 319 ? -13.834 -11.279 -10.735 1.00 67.31 319 LEU A CA 1
ATOM 2362 C C . LEU A 1 319 ? -15.044 -11.655 -9.857 1.00 67.31 319 LEU A C 1
ATOM 2364 O O . LEU A 1 319 ? -15.956 -10.858 -9.635 1.00 67.31 319 LEU A O 1
ATOM 2368 N N . SER A 1 320 ? -15.045 -12.881 -9.320 1.00 66.19 320 SER A N 1
ATOM 2369 C CA . SER A 1 320 ? -16.121 -13.382 -8.447 1.00 66.19 320 SER A CA 1
ATOM 2370 C C . SER A 1 320 ? -16.198 -12.617 -7.118 1.00 66.19 320 SER A C 1
ATOM 2372 O O . SER A 1 320 ? -15.194 -12.462 -6.419 1.00 66.19 320 SER A O 1
ATOM 2374 N N . LEU A 1 321 ? -17.416 -12.228 -6.717 1.00 64.81 321 LEU A N 1
ATOM 2375 C CA . LEU A 1 321 ? -17.727 -11.593 -5.426 1.00 64.81 321 LEU A CA 1
ATOM 2376 C C . LEU A 1 321 ? -17.210 -12.386 -4.213 1.00 64.81 321 LEU A C 1
ATOM 2378 O O . LEU A 1 321 ? -16.841 -11.782 -3.209 1.00 64.81 321 LEU A O 1
ATOM 2382 N N . GLU A 1 322 ? -17.129 -13.715 -4.306 1.00 61.44 322 GLU A N 1
ATOM 2383 C CA . GLU A 1 322 ? -16.626 -14.568 -3.219 1.00 61.44 322 GLU A CA 1
ATOM 2384 C C . GLU A 1 322 ? -15.126 -14.375 -2.948 1.00 61.44 322 GLU A C 1
ATOM 2386 O O . GLU A 1 322 ? -14.674 -14.522 -1.809 1.00 61.44 322 GLU A O 1
ATOM 2391 N N . ARG A 1 323 ? -14.343 -14.006 -3.973 1.00 62.75 323 ARG A N 1
ATOM 2392 C CA . ARG A 1 323 ? -12.915 -13.686 -3.811 1.00 62.75 323 ARG A CA 1
ATOM 2393 C C . ARG A 1 323 ? -12.727 -12.345 -3.096 1.00 62.75 323 ARG A C 1
ATOM 2395 O O . ARG A 1 323 ? -11.799 -12.205 -2.309 1.00 62.75 323 ARG A O 1
ATOM 2402 N N . LEU A 1 324 ? -13.662 -11.406 -3.270 1.00 57.69 324 LEU A N 1
ATOM 2403 C CA . LEU A 1 324 ? -13.604 -10.051 -2.703 1.00 57.69 324 LEU A CA 1
ATOM 2404 C C . LEU A 1 324 ? -13.823 -9.996 -1.180 1.00 57.69 324 LEU A C 1
ATOM 2406 O O . LEU A 1 324 ? -13.466 -9.006 -0.532 1.00 57.69 324 LEU A O 1
ATOM 2410 N N . THR A 1 325 ? -14.429 -11.035 -0.598 1.00 64.00 325 THR A N 1
ATOM 2411 C CA . THR A 1 325 ? -14.769 -11.079 0.833 1.00 64.00 325 THR A CA 1
ATOM 2412 C C . THR A 1 325 ? -13.742 -11.807 1.698 1.00 64.00 325 THR A C 1
ATOM 2414 O O . THR A 1 325 ? -13.809 -11.695 2.923 1.00 64.00 325 THR A O 1
ATOM 2417 N N . ARG A 1 326 ? -12.789 -12.544 1.110 1.00 66.94 326 ARG A N 1
ATOM 2418 C CA . ARG A 1 326 ? -11.741 -13.232 1.881 1.00 66.94 326 ARG A CA 1
ATOM 2419 C C . ARG A 1 326 ? -10.660 -12.235 2.317 1.00 66.94 326 ARG A C 1
ATOM 2421 O O . ARG A 1 326 ? -10.255 -11.368 1.551 1.00 66.94 326 ARG A O 1
ATOM 2428 N N . GLY A 1 327 ? -10.205 -12.350 3.566 1.00 69.69 327 GLY A N 1
ATOM 2429 C CA . GLY A 1 327 ? -9.008 -11.639 4.034 1.00 69.69 327 GLY A CA 1
ATOM 2430 C C . GLY A 1 327 ? -7.735 -12.231 3.422 1.00 69.69 327 GLY A C 1
ATOM 2431 O O . GLY A 1 327 ? -7.778 -13.336 2.874 1.00 69.69 327 GLY A O 1
ATOM 2432 N N . PHE A 1 328 ? -6.601 -11.537 3.559 1.00 73.06 328 PHE A N 1
ATOM 2433 C CA . PHE A 1 328 ? -5.320 -11.976 2.990 1.00 73.06 328 PHE A CA 1
ATOM 2434 C C . PHE A 1 328 ? -4.955 -13.411 3.396 1.00 73.06 328 PHE A C 1
ATOM 2436 O O . PHE A 1 328 ? -4.547 -14.187 2.540 1.00 73.06 328 PHE A O 1
ATOM 2443 N N . ASP A 1 329 ? -5.174 -13.814 4.652 1.00 70.06 329 ASP A N 1
ATOM 2444 C CA . ASP A 1 329 ? -4.893 -15.187 5.105 1.00 70.06 329 ASP A CA 1
ATOM 2445 C C . ASP A 1 329 ? -5.719 -16.248 4.367 1.00 70.06 329 ASP A C 1
ATOM 2447 O O . ASP A 1 329 ? -5.206 -17.306 4.011 1.00 70.06 329 ASP A O 1
ATOM 2451 N N . GLY A 1 330 ? -6.999 -15.968 4.105 1.00 70.44 330 GLY A N 1
ATOM 2452 C CA . GLY A 1 330 ? -7.871 -16.881 3.365 1.00 70.44 330 GLY A CA 1
ATOM 2453 C C . GLY A 1 330 ? -7.518 -16.971 1.880 1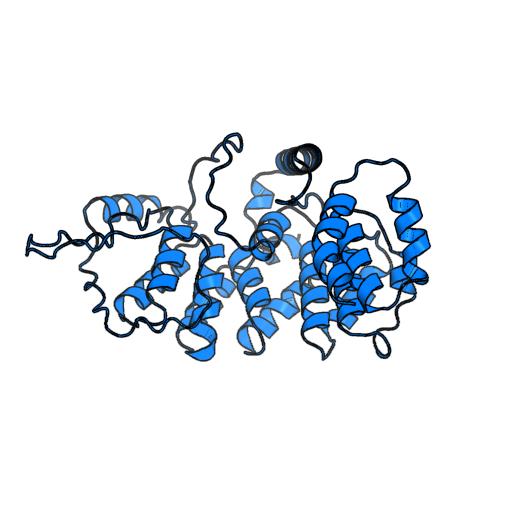.00 70.44 330 GLY A C 1
ATOM 2454 O O . GLY A 1 330 ? -7.896 -17.938 1.223 1.00 70.44 330 GLY A O 1
ATOM 2455 N N . TRP A 1 331 ? -6.808 -15.969 1.361 1.00 66.62 331 TRP A N 1
ATOM 2456 C CA . TRP A 1 331 ? -6.320 -15.937 -0.010 1.00 66.62 331 TRP A CA 1
ATOM 2457 C C . TRP A 1 331 ? -4.937 -16.599 -0.140 1.00 66.62 331 TRP A C 1
ATOM 2459 O O . TRP A 1 331 ? -4.743 -17.417 -1.024 1.00 66.62 331 TRP A O 1
ATOM 2469 N N . MET A 1 332 ? -4.006 -16.350 0.788 1.00 73.06 332 MET A N 1
ATOM 2470 C CA . MET A 1 332 ? -2.640 -16.907 0.751 1.00 73.06 332 MET A CA 1
ATOM 2471 C C . MET A 1 332 ? -2.534 -18.386 1.156 1.00 73.06 332 MET A C 1
ATOM 2473 O O . MET A 1 332 ? -1.430 -18.930 1.159 1.00 73.06 332 MET A O 1
ATOM 2477 N N . ASN A 1 333 ? -3.637 -19.005 1.581 1.00 69.56 333 ASN A N 1
ATOM 2478 C CA . ASN A 1 333 ? -3.724 -20.433 1.903 1.00 69.56 333 ASN A CA 1
ATOM 2479 C C . ASN A 1 333 ? -4.493 -21.239 0.834 1.00 69.56 333 ASN A C 1
ATOM 2481 O O . ASN A 1 333 ? -4.640 -22.448 1.006 1.00 69.56 333 ASN A O 1
ATOM 2485 N N . ALA A 1 334 ? -5.036 -20.576 -0.194 1.00 61.56 334 ALA A N 1
ATOM 2486 C CA . ALA A 1 334 ? -5.765 -21.197 -1.302 1.00 61.56 334 ALA A CA 1
ATOM 2487 C C . ALA A 1 334 ? -4.833 -21.424 -2.498 1.00 61.56 334 ALA A C 1
ATOM 2489 O O . ALA A 1 334 ? -5.051 -22.433 -3.202 1.00 61.56 334 ALA A O 1
#

Foldseek 3Di:
DPVCVVCVVVVLVCLLADPDPCSLVVLLVCLVVDDLQVNLSSLLSCLSVLHANPVVLVPDDPPPHDLSSLLSSLSSCLSHDDDPLLVVLLVQCVDPDPSSNLSSLLSCLLQLHPSSLVSLLVQCLVLPPNQLSLLLLQLFNDPVSLVVLLVLCVPPSCNLSSLQSVLNNLFPSSLVSLVVVCQVVPVLCNVSSVSSNCSSQVDDPPPVQDDPPPDDDDDDDDDDDDDDDDDPPPPVPPDPRPNPPDDDPVVVVLVVVCPPPRGSDPDPPDPPPDPDPDDDDDQSSVQSNQSLQASNQARQRPPHDPVNNVVSVVSSVVGDPVSSPHGSVRRSVD

Secondary structure (DSSP, 8-state):
-HHHHHHHHHHHHHHHH---TTHHHHHHHHGGGS-HHHHHHHHHHHHHTT---HHHHTT--TTTS-HHHHHHHHHHGGGSPSSSHHHHHHHHHT-SSHHHHHHHHHHHHHTT-HHHHHHHHHHHTT-SS-HHHHHHHHHH--HHHHHHHHHHTTSHHHHHHHHHHHTTT-BHHHHHHHHHHHHTT-HHHHHHHHHHHHHHH----TTSS---------PPPP---------S----TT----------THHHHHHTTTTTTSBS-------TTS--S-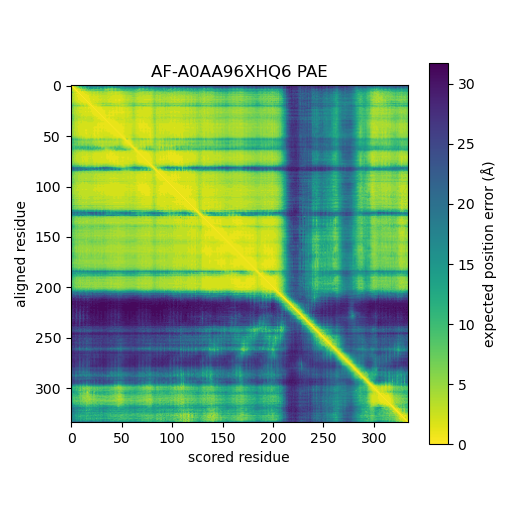--S-HHHHHHHHTTSSSSS----TTS-HHHHHHHHHHHHTS-HHHHTS-HHHHHT-

Sequence (334 aa):
MGEDAERRPWLRHALALCEHQGLDAALLDLLPRLAPALQAELLDLLAFRQVDAGSLLERLVLADTEPVLLAAAFRAARVTKPPVLATWLRKGMEDTRPLVRDAAIETGLLRGLRAAWQSCQRLATAGAEPRLTMLALAAGGAVADVEKLVRALDRPELRAEALWALGFSGRLAAADAALTVLKEQTPEVAWLALRTFSVITGLSTEGLFMREEDEDDVTSPSGAVSSGLPPPSTVLAGSKWPRWSGGGPGFASASNRRAATGMACRGHPRPCSRPSTGADAPPSGAGLRAGRQEPGACQVDTRGWCGHQRAQLRAAGALSLERLTRGFDGWMNA

pLDDT: mean 73.7, std 22.86, range [22.45, 96.44]

Mean predicted aligned error: 12.76 Å

Nearest PDB structures (foldseek):
  4zv6-assembly1_A  TM=6.982E-01  e=5.735E-02  synthetic construct
  7q1f-assembly2_T  TM=6.853E-01  e=8.022E-02  synthetic construct
  7p0h-assembly2_B  TM=6.587E-01  e=6.504E-02  synthetic construct
  6veh-assembly1_A  TM=7.140E-01  e=1.569E-01  synthetic construct
  7q1e-assembly1_D  TM=4.675E-01  e=1.707E-01  synthetic construct

Solvent-accessible surface area (backbone atoms only — not comparable to full-atom values): 19601 Å² total; per-residue (Å²): 124,65,70,65,61,68,46,42,66,56,51,51,50,50,62,57,65,57,83,62,86,63,50,68,59,56,50,60,71,44,42,84,77,46,58,61,73,57,32,17,57,49,32,47,41,33,36,72,64,60,44,64,54,49,81,64,55,75,70,63,52,79,89,82,46,57,60,65,34,50,17,20,45,32,49,20,49,62,52,32,81,81,80,69,52,67,65,53,34,54,54,29,52,68,42,88,50,63,68,30,15,50,25,14,28,56,25,26,46,43,55,57,36,65,71,24,52,56,48,28,65,57,38,42,75,64,71,68,82,31,56,68,29,37,33,49,29,23,46,35,37,53,72,71,42,40,50,51,40,54,60,33,49,80,37,79,94,39,23,67,54,29,38,59,18,37,28,58,40,33,34,48,73,45,33,53,48,22,50,51,54,39,71,68,64,45,76,93,47,28,65,52,19,50,50,22,27,24,62,26,65,69,50,74,70,77,70,80,73,61,68,84,70,76,90,71,92,75,86,84,83,88,82,81,92,78,92,73,86,81,72,101,76,72,78,75,82,81,73,81,73,79,78,86,82,74,79,62,80,72,50,63,69,55,52,72,73,33,74,85,69,63,43,48,71,83,68,76,86,73,74,87,85,62,89,71,98,68,94,83,75,68,66,73,59,54,47,56,54,37,37,50,64,43,66,58,76,34,67,54,50,93,82,50,55,72,68,56,31,49,52,27,48,52,60,46,67,72,54,63,72,76,53,61,71,46,30,52,71,65,56,76,74,107